Protein AF-0000000078269272 (afdb_homodimer)

Foldseek 3Di:
DPQLVLVVVVVVLQVVQFPDKDWDAHDDPAWGKMKGHHPPPWIWMWIWGCCPPHPNFIKIKTKIWPFFCPPPDPVNVVVQVVVQVVADQKGWDWDDDPDPPDTITIIIMHMDGSVPDDSVVNVVRVVSSVVSCCVRPVVD/DPQLVLVVVVVVLQVVQFPDKDWDAHQDPAWGKMKGHHPPPWIWMWIWGCCPPHPNFIKIKTKIWPFFCPPPDPVNVVVQVVVQVVADQKGWDWDDPPDPPDTITIIIMHMDGSVPDDSVVNVVRVVSSVVVCCVRPVVD

Structure (mmCIF, N/CA/C/O backbone):
data_AF-0000000078269272-model_v1
#
loop_
_entity.id
_entity.type
_entity.pdbx_description
1 polymer 'Tir chaperone protein (CesT) family protein'
#
loop_
_atom_site.group_PDB
_atom_site.id
_atom_site.type_symbol
_atom_site.label_atom_id
_atom_site.label_alt_id
_atom_site.label_comp_id
_atom_site.label_asym_id
_atom_site.label_entity_id
_atom_site.label_seq_id
_atom_site.pdbx_PDB_ins_c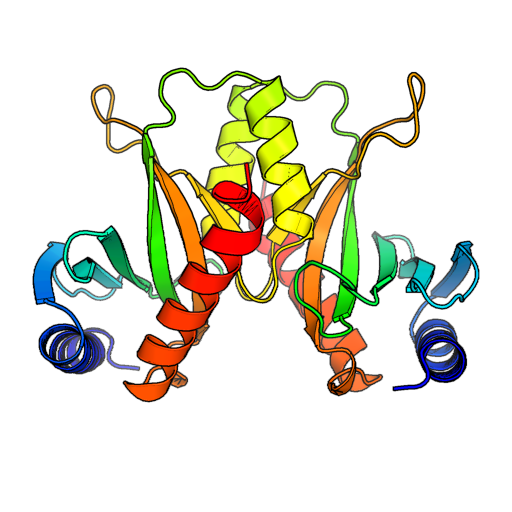ode
_atom_site.Cartn_x
_atom_site.Cartn_y
_atom_site.Cartn_z
_atom_site.occupancy
_atom_site.B_iso_or_equiv
_atom_site.auth_seq_id
_atom_site.auth_comp_id
_atom_site.auth_asym_id
_atom_site.auth_atom_id
_atom_site.pdbx_PDB_model_num
ATOM 1 N N . MET A 1 1 ? -11.891 -20.5 8.852 1 83.5 1 MET A N 1
ATOM 2 C CA . MET A 1 1 ? -12 -20.734 7.418 1 83.5 1 MET A CA 1
ATOM 3 C C . MET A 1 1 ? -11.109 -21.891 6.984 1 83.5 1 MET A C 1
ATOM 5 O O . MET A 1 1 ? -9.984 -22.031 7.473 1 83.5 1 MET A O 1
ATOM 9 N N . ASP A 1 2 ? -11.695 -22.781 6.145 1 93.06 2 ASP A N 1
ATOM 10 C CA . ASP A 1 2 ? -10.906 -23.844 5.52 1 93.06 2 ASP A CA 1
ATOM 11 C C . ASP A 1 2 ? -10.164 -23.312 4.293 1 93.06 2 ASP A C 1
ATOM 13 O O . ASP A 1 2 ? -10.766 -23.141 3.229 1 93.06 2 ASP A O 1
ATOM 17 N N . LEU A 1 3 ? -8.859 -23.094 4.398 1 95.19 3 LEU A N 1
ATOM 18 C CA . LEU A 1 3 ? -8.086 -22.406 3.365 1 95.19 3 LEU A CA 1
ATOM 19 C C . LEU A 1 3 ? -7.93 -23.297 2.131 1 95.19 3 LEU A C 1
ATOM 21 O O . LEU A 1 3 ? -7.875 -22.797 1.007 1 95.19 3 LEU A O 1
ATOM 25 N N . ILE A 1 4 ? -7.824 -24.562 2.352 1 95.38 4 ILE A N 1
ATOM 26 C CA . ILE A 1 4 ? -7.645 -25.484 1.237 1 95.38 4 ILE A CA 1
ATOM 27 C C . ILE A 1 4 ? -8.883 -25.453 0.343 1 95.38 4 ILE A C 1
ATOM 29 O O . ILE A 1 4 ? -8.773 -25.375 -0.882 1 95.38 4 ILE A O 1
ATOM 33 N N . LYS A 1 5 ? -9.969 -25.578 0.957 1 95.19 5 LYS A N 1
ATOM 34 C CA . LYS A 1 5 ? -11.219 -25.5 0.208 1 95.19 5 LYS A CA 1
ATOM 35 C C . LYS A 1 5 ? -11.375 -24.125 -0.459 1 95.19 5 LYS A C 1
ATOM 37 O O . LYS A 1 5 ? -11.836 -24.031 -1.598 1 95.19 5 LYS A O 1
ATOM 42 N N . PHE A 1 6 ? -11.109 -23.078 0.259 1 97 6 PHE A N 1
ATOM 43 C CA . PHE A 1 6 ? -11.203 -21.719 -0.28 1 97 6 PHE A CA 1
ATOM 44 C C . PHE A 1 6 ? -10.289 -21.562 -1.491 1 97 6 PHE A C 1
ATOM 46 O O . PHE A 1 6 ? -10.648 -20.891 -2.455 1 97 6 PHE A O 1
ATOM 53 N N . ALA A 1 7 ? -9.133 -22.141 -1.456 1 96.94 7 ALA A N 1
ATOM 54 C CA . ALA A 1 7 ? -8.18 -22.094 -2.564 1 96.94 7 ALA A CA 1
ATOM 55 C C . ALA A 1 7 ? -8.789 -22.672 -3.836 1 96.94 7 ALA A C 1
ATOM 57 O O . ALA A 1 7 ? -8.523 -22.188 -4.938 1 96.94 7 ALA A O 1
ATOM 58 N N . GLU A 1 8 ? -9.555 -23.656 -3.684 1 94.75 8 GLU A N 1
ATOM 59 C CA . GLU A 1 8 ? -10.227 -24.25 -4.84 1 94.75 8 GLU A CA 1
ATOM 60 C C . GLU A 1 8 ? -11.172 -23.234 -5.5 1 94.75 8 GLU A C 1
ATOM 62 O O . GLU A 1 8 ? -11.258 -23.172 -6.727 1 94.75 8 GLU A O 1
ATOM 67 N N . GLU A 1 9 ? -11.867 -22.562 -4.664 1 94.25 9 GLU A N 1
ATOM 68 C CA . GLU A 1 9 ? -12.75 -21.516 -5.168 1 94.25 9 GLU A CA 1
ATOM 69 C C . GLU A 1 9 ? -11.969 -20.438 -5.906 1 94.25 9 GLU A C 1
ATOM 71 O O . GLU A 1 9 ? -12.398 -19.969 -6.965 1 94.25 9 GLU A O 1
ATOM 76 N N . MET A 1 10 ? -10.883 -20.047 -5.359 1 97 10 MET A N 1
ATOM 77 C CA . MET A 1 10 ? -10.047 -19.016 -5.969 1 97 10 MET A CA 1
ATOM 78 C C . MET A 1 10 ? -9.516 -19.469 -7.32 1 97 10 MET A C 1
ATOM 80 O O . MET A 1 10 ? -9.461 -18.688 -8.273 1 97 10 MET A O 1
ATOM 84 N N . GLU A 1 11 ? -9.109 -20.688 -7.328 1 96.12 11 GLU A N 1
ATOM 85 C CA . GLU A 1 11 ? -8.586 -21.25 -8.57 1 96.12 11 GLU A CA 1
ATOM 86 C C . GLU A 1 11 ? -9.641 -21.219 -9.672 1 96.12 11 GLU A C 1
ATOM 88 O O . GLU A 1 11 ? -9.336 -20.922 -10.828 1 96.12 11 GLU A O 1
ATOM 93 N N . THR A 1 12 ? -10.852 -21.578 -9.344 1 95.94 12 THR A N 1
ATOM 94 C CA . THR A 1 12 ? -11.945 -21.547 -10.305 1 95.94 12 THR A CA 1
ATOM 95 C C . THR A 1 12 ? -12.148 -20.141 -10.859 1 95.94 12 THR A C 1
ATOM 97 O O . THR A 1 12 ? -12.328 -19.969 -12.07 1 95.94 12 THR A O 1
ATOM 100 N N . VAL A 1 13 ? -12.109 -19.156 -10.008 1 96.62 13 VAL A N 1
ATOM 101 C CA . VAL A 1 13 ? -12.266 -17.766 -10.43 1 96.62 13 VAL A CA 1
ATOM 102 C C . VAL A 1 13 ? -11.117 -17.375 -11.359 1 96.62 13 VAL A C 1
ATOM 104 O O . VAL A 1 13 ? -11.344 -16.766 -12.406 1 96.62 13 VAL A O 1
ATOM 107 N N . LEU A 1 14 ? -9.93 -17.75 -10.977 1 97.31 14 LEU A N 1
ATOM 108 C CA . LEU A 1 14 ? -8.742 -17.391 -11.742 1 97.31 14 LEU A CA 1
ATOM 109 C C . LEU A 1 14 ? -8.781 -18.016 -13.133 1 97.31 14 LEU A C 1
ATOM 111 O O . LEU A 1 14 ? -8.461 -17.359 -14.125 1 97.31 14 LEU A O 1
ATOM 115 N N . LYS A 1 15 ? -9.211 -19.219 -13.273 1 95.25 15 LYS A N 1
ATOM 116 C CA . LYS A 1 15 ? -9.289 -19.938 -14.539 1 95.25 15 LYS A CA 1
ATOM 117 C C . LYS A 1 15 ? -10.305 -19.281 -15.477 1 95.25 15 LYS A C 1
ATOM 119 O O . LYS A 1 15 ? -10.141 -19.312 -16.688 1 95.25 15 LYS A O 1
ATOM 124 N N . ALA A 1 16 ? -11.25 -18.688 -14.898 1 94.44 16 ALA A N 1
ATOM 125 C CA . ALA A 1 16 ? -12.297 -18.047 -15.695 1 94.44 16 ALA A CA 1
ATOM 126 C C . ALA A 1 16 ? -11.867 -16.641 -16.125 1 94.44 16 ALA A C 1
ATOM 128 O O . ALA A 1 16 ? -12.273 -16.172 -17.203 1 94.44 16 ALA A O 1
ATOM 129 N N . ALA A 1 17 ? -11.109 -16.031 -15.32 1 92.88 17 ALA A N 1
ATOM 130 C CA . ALA A 1 17 ? -10.836 -14.602 -15.523 1 92.88 17 ALA A CA 1
ATOM 131 C C . ALA A 1 17 ? -9.531 -14.391 -16.281 1 92.88 17 ALA A C 1
ATOM 133 O O . ALA A 1 17 ? -9.383 -13.398 -17 1 92.88 17 ALA A O 1
ATOM 134 N N . ALA A 1 18 ? -8.562 -15.297 -16.125 1 94.75 18 ALA A N 1
ATOM 135 C CA . ALA A 1 18 ? -7.238 -15.133 -16.719 1 94.75 18 ALA A CA 1
ATOM 136 C C . ALA A 1 18 ? -7.141 -15.875 -18.047 1 94.75 18 ALA A C 1
ATOM 138 O O . ALA A 1 18 ? -7.852 -16.859 -18.281 1 94.75 18 ALA A O 1
ATOM 139 N N . THR A 1 19 ? -6.266 -15.367 -18.906 1 95 19 THR A N 1
ATOM 140 C CA . THR A 1 19 ? -5.988 -16.047 -20.156 1 95 19 THR A CA 1
ATOM 141 C C . THR A 1 19 ? -5.277 -17.375 -19.906 1 95 19 THR A C 1
ATOM 143 O O . THR A 1 19 ? -5.566 -18.375 -20.562 1 95 19 THR A O 1
ATOM 146 N N . GLU A 1 20 ? -4.309 -17.344 -19.047 1 95.81 20 GLU A N 1
ATOM 147 C CA . GLU A 1 20 ? -3.574 -18.516 -18.578 1 95.81 20 GLU A CA 1
ATOM 148 C C . GLU A 1 20 ? -3.312 -18.438 -17.078 1 95.81 20 GLU A C 1
ATOM 150 O O . GLU A 1 20 ? -3.172 -17.344 -16.516 1 95.81 20 GLU A O 1
ATOM 155 N N . SER A 1 21 ? -3.352 -19.547 -16.438 1 95.12 21 SER A N 1
ATOM 156 C CA . SER A 1 21 ? -3.014 -19.609 -15.023 1 95.12 21 SER A CA 1
ATOM 157 C C . SER A 1 21 ? -2.266 -20.891 -14.688 1 95.12 21 SER A C 1
ATOM 159 O O . SER A 1 21 ? -2.432 -21.906 -15.367 1 95.12 21 SER A O 1
ATOM 161 N N . GLU A 1 22 ? -1.375 -20.766 -13.719 1 94.81 22 GLU A N 1
ATOM 162 C CA . GLU A 1 22 ? -0.594 -21.922 -13.273 1 94.81 22 GLU A CA 1
ATOM 163 C C . GLU A 1 22 ? -0.421 -21.922 -11.758 1 94.81 22 GLU A C 1
ATOM 165 O O . GLU A 1 22 ? -0.218 -20.859 -11.156 1 94.81 22 GLU A O 1
ATOM 170 N N . LEU A 1 23 ? -0.457 -23.062 -11.234 1 93.81 23 LEU A N 1
ATOM 171 C CA . LEU A 1 23 ? -0.198 -23.203 -9.805 1 93.81 23 LEU A CA 1
ATOM 172 C C . LEU A 1 23 ? 1.292 -23.078 -9.508 1 93.81 23 LEU A C 1
ATOM 174 O O . LEU A 1 23 ? 2.113 -23.766 -10.125 1 93.81 23 LEU A O 1
ATOM 178 N N . VAL A 1 24 ? 1.643 -22.203 -8.625 1 90.62 24 VAL A N 1
ATOM 179 C CA . VAL A 1 24 ? 3.035 -22 -8.242 1 90.62 24 VAL A CA 1
ATOM 180 C C . VAL A 1 24 ? 3.328 -22.719 -6.934 1 90.62 24 VAL A C 1
ATOM 182 O O . VAL A 1 24 ? 4.371 -23.359 -6.789 1 90.62 24 VAL A O 1
ATOM 185 N N . SER A 1 25 ? 2.479 -22.531 -5.957 1 90.19 25 SER A N 1
ATOM 186 C CA . SER A 1 25 ? 2.561 -23.203 -4.664 1 90.19 25 SER A CA 1
ATOM 187 C C . SER A 1 25 ? 1.222 -23.812 -4.277 1 90.19 25 SER A C 1
ATOM 189 O O . SER A 1 25 ? 0.22 -23.109 -4.152 1 90.19 25 SER A O 1
ATOM 191 N N . PRO A 1 26 ? 1.242 -25.109 -4.035 1 89.31 26 PRO A N 1
ATOM 192 C CA . PRO A 1 26 ? -0.026 -25.781 -3.762 1 89.31 26 PRO A CA 1
ATOM 193 C C . PRO A 1 26 ? -0.668 -25.328 -2.453 1 89.31 26 PRO A C 1
ATOM 195 O O . PRO A 1 26 ? 0.034 -24.906 -1.531 1 89.31 26 PRO A O 1
ATOM 198 N N . ALA A 1 27 ? -2 -25.5 -2.459 1 90.81 27 ALA A N 1
ATOM 199 C CA . ALA A 1 27 ? -2.799 -25.109 -1.302 1 90.81 27 ALA A CA 1
ATOM 200 C C . ALA A 1 27 ? -2.391 -25.891 -0.06 1 90.81 27 ALA A C 1
ATOM 202 O O . ALA A 1 27 ? -2.209 -27.109 -0.122 1 90.81 27 ALA A O 1
ATOM 203 N N . SER A 1 28 ? -2.186 -25.203 0.983 1 93.19 28 SER A N 1
ATOM 204 C CA . SER A 1 28 ? -1.893 -25.75 2.305 1 93.19 28 SER A CA 1
ATOM 205 C C . SER A 1 28 ? -2.543 -24.922 3.404 1 93.19 28 SER A C 1
ATOM 207 O O . SER A 1 28 ? -3.359 -24.047 3.123 1 93.19 28 SER A O 1
ATOM 209 N N . GLU A 1 29 ? -2.189 -25.234 4.641 1 92.94 29 GLU A N 1
ATOM 210 C CA . GLU A 1 29 ? -2.705 -24.469 5.77 1 92.94 29 GLU A CA 1
ATOM 211 C C . GLU A 1 29 ? -2.125 -23.062 5.793 1 92.94 29 GLU A C 1
ATOM 213 O O . GLU A 1 29 ? -2.701 -22.156 6.406 1 92.94 29 GLU A O 1
ATOM 218 N N . ASP A 1 30 ? -1.034 -22.875 5.012 1 93.88 30 ASP A N 1
ATOM 219 C CA . ASP A 1 30 ? -0.367 -21.578 4.996 1 93.88 30 ASP A CA 1
ATOM 220 C C . ASP A 1 30 ? -0.866 -20.719 3.838 1 93.88 30 ASP A C 1
ATOM 222 O O . ASP A 1 30 ? -0.666 -19.5 3.832 1 93.88 30 ASP A O 1
ATOM 226 N N . GLY A 1 31 ? -1.444 -21.328 2.879 1 95.62 31 GLY A N 1
ATOM 227 C CA . GLY A 1 31 ? -1.942 -20.547 1.749 1 95.62 31 GLY A CA 1
ATOM 228 C C . GLY A 1 31 ? -1.65 -21.203 0.41 1 95.62 31 GLY A C 1
ATOM 229 O O . GLY A 1 31 ? -1.525 -22.422 0.323 1 95.62 31 GLY A O 1
ATOM 230 N N . ALA A 1 32 ? -1.757 -20.469 -0.627 1 96.44 32 ALA A N 1
ATOM 231 C CA . ALA A 1 32 ? -1.528 -20.906 -2.002 1 96.44 32 ALA A CA 1
ATOM 232 C C . ALA A 1 32 ? -1.151 -19.734 -2.898 1 96.44 32 ALA A C 1
ATOM 234 O O . ALA A 1 32 ? -1.472 -18.578 -2.59 1 96.44 32 ALA A O 1
ATOM 235 N N . ILE A 1 33 ? -0.436 -20.047 -3.92 1 96.5 33 ILE A N 1
ATOM 236 C CA . ILE A 1 33 ? -0.021 -19.016 -4.867 1 96.5 33 ILE A CA 1
ATOM 237 C C . ILE A 1 33 ? -0.247 -19.516 -6.293 1 96.5 33 ILE A C 1
ATOM 239 O O . ILE A 1 33 ? 0.073 -20.656 -6.621 1 96.5 33 ILE A O 1
ATOM 243 N N . TRP A 1 34 ? -0.803 -18.625 -7.102 1 96.69 34 TRP A N 1
ATOM 244 C CA . TRP A 1 34 ? -0.968 -18.875 -8.531 1 96.69 34 TRP A CA 1
ATOM 245 C C . TRP A 1 34 ? -0.31 -17.766 -9.352 1 96.69 34 TRP A C 1
ATOM 247 O O . TRP A 1 34 ? -0.355 -16.594 -8.977 1 96.69 34 TRP A O 1
ATOM 257 N N . GLY A 1 35 ? 0.319 -18.141 -10.43 1 96.38 35 GLY A N 1
ATOM 258 C CA . GLY A 1 35 ? 0.647 -17.188 -11.484 1 96.38 35 GLY A CA 1
ATOM 259 C C . GLY A 1 35 ? -0.439 -17.062 -12.531 1 96.38 35 GLY A C 1
ATOM 260 O O . GLY A 1 35 ? -1.179 -18.016 -12.789 1 96.38 35 GLY A O 1
ATOM 261 N N . PHE A 1 36 ? -0.583 -15.891 -13.094 1 97.06 36 PHE A N 1
ATOM 262 C CA . PHE A 1 36 ? -1.568 -15.742 -14.164 1 97.06 36 PHE A CA 1
ATOM 263 C C . PHE A 1 36 ? -1.083 -14.75 -15.219 1 97.06 36 PHE A C 1
ATOM 265 O O . PHE A 1 36 ? -0.172 -13.961 -14.961 1 97.06 36 PHE A O 1
ATOM 272 N N . GLU A 1 37 ? -1.637 -14.914 -16.391 1 96.94 37 GLU A N 1
ATOM 273 C CA . GLU A 1 37 ? -1.449 -13.992 -17.5 1 96.94 37 GLU A CA 1
ATOM 274 C C . GLU A 1 37 ? -2.775 -13.383 -17.938 1 96.94 37 GLU A C 1
ATOM 276 O O . GLU A 1 37 ? -3.801 -14.062 -17.969 1 96.94 37 GLU A O 1
ATOM 281 N N . LEU A 1 38 ? -2.727 -12.109 -18.094 1 94.31 38 LEU A N 1
ATOM 282 C CA . LEU A 1 38 ? -3.867 -11.391 -18.656 1 94.31 38 LEU A CA 1
ATOM 283 C C . LEU A 1 38 ? -3.559 -10.883 -20.047 1 94.31 38 LEU A C 1
ATOM 285 O O . LEU A 1 38 ? -3.08 -9.758 -20.219 1 94.31 38 LEU A O 1
ATOM 289 N N . GLY A 1 39 ? -3.928 -11.688 -21.031 1 88.69 39 GLY A N 1
ATOM 290 C CA . GLY A 1 39 ? -3.523 -11.328 -22.375 1 88.69 39 GLY A CA 1
ATOM 291 C C . GLY A 1 39 ? -2.018 -11.281 -22.562 1 88.69 39 GLY A C 1
ATOM 292 O O . GLY A 1 39 ? -1.294 -12.109 -22 1 88.69 39 GLY A O 1
ATOM 293 N N . GLU A 1 40 ? -1.536 -10.383 -23.469 1 85.12 40 GLU A N 1
ATOM 294 C CA . GLU A 1 40 ? -0.111 -10.234 -23.75 1 85.12 40 GLU A CA 1
ATOM 295 C C . GLU A 1 40 ? 0.488 -9.086 -22.938 1 85.12 40 GLU A C 1
ATOM 297 O O . GLU A 1 40 ? 1.709 -8.914 -22.906 1 85.12 40 GLU A O 1
ATOM 302 N N . ASP A 1 41 ? -0.304 -8.438 -22.156 1 80.62 41 ASP A N 1
ATOM 303 C CA . ASP A 1 41 ? 0.126 -7.137 -21.672 1 80.62 41 ASP A CA 1
ATOM 304 C C . ASP A 1 41 ? 0.41 -7.184 -20.172 1 80.62 41 ASP A C 1
ATOM 306 O O . ASP A 1 41 ? 1.125 -6.328 -19.641 1 80.62 41 ASP A O 1
ATOM 310 N N . ALA A 1 42 ? -0.189 -8.188 -19.531 1 89.12 42 ALA A N 1
ATOM 311 C CA . ALA A 1 42 ? -0.037 -8.141 -18.078 1 89.12 42 ALA A CA 1
ATOM 312 C C . ALA A 1 42 ? 0.068 -9.539 -17.484 1 89.12 42 ALA A C 1
ATOM 314 O O . ALA A 1 42 ? -0.55 -10.484 -18 1 89.12 42 ALA A O 1
ATOM 315 N N . SER A 1 43 ? 0.95 -9.75 -16.547 1 95.25 43 SER A N 1
ATOM 316 C CA . SER A 1 43 ? 1.073 -10.977 -15.766 1 95.25 43 SER A CA 1
ATOM 317 C C . SER A 1 43 ? 1.221 -10.664 -14.281 1 95.25 43 SER A C 1
ATOM 319 O O . SER A 1 43 ? 1.562 -9.547 -13.906 1 95.25 43 SER A O 1
ATOM 321 N N . GLY A 1 44 ? 0.889 -11.656 -13.539 1 96.19 44 GLY A N 1
ATOM 322 C CA . GLY A 1 44 ? 0.969 -11.422 -12.109 1 96.19 44 GLY A CA 1
ATOM 323 C C . GLY A 1 44 ? 0.701 -12.664 -11.281 1 96.19 44 GLY A C 1
ATOM 324 O O . GLY A 1 44 ? 0.913 -13.781 -11.75 1 96.19 44 GLY A O 1
ATOM 325 N N . PHE A 1 45 ? 0.38 -12.438 -10 1 96.38 45 PHE A N 1
ATOM 326 C CA . PHE A 1 45 ? 0.174 -13.531 -9.055 1 96.38 45 PHE A CA 1
ATOM 327 C C . PHE A 1 45 ? -1.103 -13.312 -8.25 1 96.38 45 PHE A C 1
ATOM 329 O O . PHE A 1 45 ? -1.501 -12.18 -7.996 1 96.38 45 PHE A O 1
ATOM 336 N N . LEU A 1 46 ? -1.748 -14.359 -7.98 1 97.94 46 LEU A N 1
ATOM 337 C CA . LEU A 1 46 ? -2.811 -14.445 -6.984 1 97.94 46 LEU A CA 1
ATOM 338 C C . LEU A 1 46 ? -2.365 -15.281 -5.789 1 97.94 46 LEU A C 1
ATOM 340 O O . LEU A 1 46 ? -1.915 -16.422 -5.949 1 97.94 46 LEU A O 1
ATOM 344 N N . SER A 1 47 ? -2.439 -14.672 -4.613 1 97.31 47 SER A N 1
ATOM 345 C CA . SER A 1 47 ? -1.944 -15.391 -3.449 1 97.31 47 SER A CA 1
ATOM 346 C C . SER A 1 47 ? -2.979 -15.414 -2.328 1 97.31 47 SER A C 1
ATOM 348 O O . SER A 1 47 ? -3.701 -14.43 -2.129 1 97.31 47 SER A O 1
ATOM 350 N N . LEU A 1 48 ? -3.121 -16.484 -1.688 1 98.12 48 LEU A N 1
ATOM 351 C CA . LEU A 1 48 ? -3.859 -16.703 -0.449 1 98.12 48 LEU A CA 1
ATOM 352 C C . LEU A 1 48 ? -2.906 -16.938 0.718 1 98.12 48 LEU A C 1
ATOM 354 O O . LEU A 1 48 ? -2.018 -17.781 0.636 1 98.12 48 LEU A O 1
ATOM 358 N N . GLU A 1 49 ? -3.031 -16.125 1.75 1 97.12 49 GLU A N 1
ATOM 359 C CA . GLU A 1 49 ? -2.137 -16.266 2.895 1 97.12 49 GLU A CA 1
ATOM 360 C C . GLU A 1 49 ? -2.922 -16.375 4.199 1 97.12 49 GLU A C 1
ATOM 362 O O . GLU A 1 49 ? -3.877 -15.633 4.426 1 97.12 49 GLU A O 1
ATOM 367 N N . SER A 1 50 ? -2.537 -17.234 5.066 1 97.38 50 SER A N 1
ATOM 368 C CA . SER A 1 50 ? -3.207 -17.422 6.348 1 97.38 50 SER A CA 1
ATOM 369 C C . SER A 1 50 ? -2.867 -16.297 7.316 1 97.38 50 SER A C 1
ATOM 371 O O . SER A 1 50 ? -3.689 -15.922 8.156 1 97.38 50 SER A O 1
ATOM 373 N N . ASN A 1 51 ? -1.678 -15.758 7.285 1 96.38 51 ASN A N 1
ATOM 374 C CA . ASN A 1 51 ? -1.135 -14.711 8.141 1 96.38 51 ASN A CA 1
ATOM 375 C C . ASN A 1 51 ? -1.072 -15.148 9.602 1 96.38 51 ASN A C 1
ATOM 377 O O . ASN A 1 51 ? -1.235 -14.336 10.508 1 96.38 51 ASN A O 1
ATOM 381 N N . GLN A 1 52 ? -0.99 -16.469 9.797 1 94.38 52 GLN A N 1
ATOM 382 C CA . GLN A 1 52 ? -0.896 -16.969 11.164 1 94.38 52 GLN A CA 1
ATOM 383 C C . GLN A 1 52 ? 0.336 -16.406 11.867 1 94.38 52 GLN A C 1
ATOM 385 O O . GLN A 1 52 ? 1.441 -16.453 11.32 1 94.38 52 GLN A O 1
ATOM 390 N N . GLY A 1 53 ? 0.147 -15.789 13.094 1 91.88 53 GLY A N 1
ATOM 391 C CA . GLY A 1 53 ? 1.256 -15.25 13.859 1 91.88 53 GLY A CA 1
ATOM 392 C C . GLY A 1 53 ? 1.527 -13.781 13.57 1 91.88 53 GLY A C 1
ATOM 393 O O . GLY A 1 53 ? 2.373 -13.164 14.219 1 91.88 53 GLY A O 1
ATOM 394 N N . THR A 1 54 ? 0.884 -13.172 12.586 1 94.06 54 THR A N 1
ATOM 395 C CA . THR A 1 54 ? 1.024 -11.766 12.242 1 94.06 54 THR A CA 1
ATOM 396 C C . THR A 1 54 ? -0.33 -11.062 12.281 1 94.06 54 THR A C 1
ATOM 398 O O . THR A 1 54 ? -0.831 -10.727 13.352 1 94.06 54 THR A O 1
ATOM 401 N N . LEU A 1 55 ? -0.974 -11.023 11.109 1 95.19 55 LEU A N 1
ATOM 402 C CA . LEU A 1 55 ? -2.279 -10.375 11.055 1 95.19 55 LEU A CA 1
ATOM 403 C C . LEU A 1 55 ? -3.361 -11.281 11.633 1 95.19 55 LEU A C 1
ATOM 405 O O . LEU A 1 55 ? -4.43 -10.805 12.016 1 95.19 55 LEU A O 1
ATOM 409 N N . ASP A 1 56 ? -3.223 -12.562 11.617 1 95.31 56 ASP A N 1
ATOM 410 C CA . ASP A 1 56 ? -4.102 -13.602 12.141 1 95.31 56 ASP A CA 1
ATOM 411 C C . ASP A 1 56 ? -5.469 -13.562 11.461 1 95.31 56 ASP A C 1
ATOM 413 O O . ASP A 1 56 ? -6.496 -13.758 12.102 1 95.31 56 ASP A O 1
ATOM 417 N N . VAL A 1 57 ? -5.578 -13.078 10.25 1 96.44 57 VAL A N 1
ATOM 418 C CA . VAL A 1 57 ? -6.715 -13.125 9.336 1 96.44 57 VAL A CA 1
ATOM 419 C C . VAL A 1 57 ? -6.234 -13.516 7.941 1 96.44 57 VAL A C 1
ATOM 421 O O . VAL A 1 57 ? -5.23 -12.992 7.453 1 96.44 57 VAL A O 1
ATOM 424 N N . PRO A 1 58 ? -6.859 -14.492 7.336 1 97.94 58 PRO A N 1
ATOM 425 C CA . PRO A 1 58 ? -6.465 -14.836 5.969 1 97.94 58 PRO A CA 1
ATOM 426 C C . PRO A 1 58 ? -6.684 -13.688 4.984 1 97.94 58 PRO A C 1
ATOM 428 O O . PRO A 1 58 ? -7.668 -12.953 5.094 1 97.94 58 PRO A O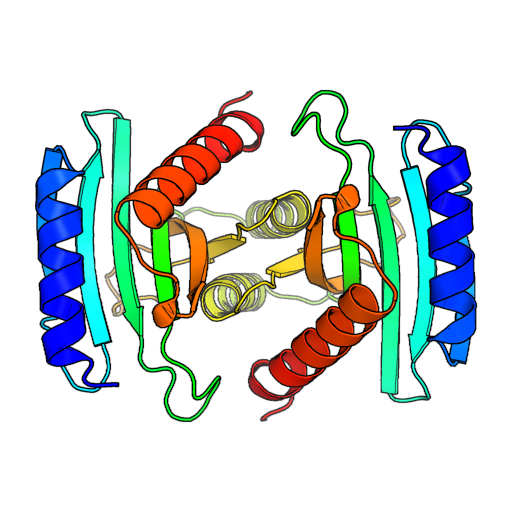 1
ATOM 431 N N . THR A 1 59 ? -5.742 -13.523 4.039 1 98.44 59 THR A N 1
ATOM 432 C CA . THR A 1 59 ? -5.828 -12.453 3.051 1 98.44 59 THR A CA 1
ATOM 433 C C . THR A 1 59 ? -5.598 -13 1.644 1 98.44 59 THR A C 1
ATOM 435 O O . THR A 1 59 ? -5.023 -14.07 1.474 1 98.44 59 THR A O 1
ATOM 438 N N . VAL A 1 60 ? -6.129 -12.289 0.714 1 98.5 60 VAL A N 1
ATOM 439 C CA . VAL A 1 60 ? -5.879 -12.508 -0.706 1 98.5 60 VAL A CA 1
ATOM 440 C C . VAL A 1 60 ? -5.117 -11.32 -1.288 1 98.5 60 VAL A C 1
ATOM 442 O O . VAL A 1 60 ? -5.434 -10.164 -0.987 1 98.5 60 VAL A O 1
ATOM 445 N N . THR A 1 61 ? -4.078 -11.594 -2.023 1 98.38 61 THR A N 1
ATOM 446 C CA . THR A 1 61 ? -3.311 -10.555 -2.709 1 98.38 61 THR A CA 1
ATOM 447 C C . THR A 1 61 ? -3.357 -10.766 -4.223 1 98.38 61 THR A C 1
ATOM 449 O O . THR A 1 61 ? -3.117 -11.867 -4.711 1 98.38 61 THR A O 1
ATOM 452 N N . VAL A 1 62 ? -3.811 -9.789 -4.918 1 98.31 62 VAL A N 1
ATOM 453 C CA . VAL A 1 62 ? -3.684 -9.727 -6.371 1 98.31 62 VAL A CA 1
ATOM 454 C C . VAL A 1 62 ? -2.5 -8.836 -6.75 1 98.31 62 VAL A C 1
ATOM 456 O O . VAL A 1 62 ? -2.439 -7.672 -6.352 1 98.31 62 VAL A O 1
ATOM 459 N N . SER A 1 63 ? -1.586 -9.359 -7.492 1 98.06 63 SER A N 1
ATOM 460 C CA . SER A 1 63 ? -0.378 -8.602 -7.809 1 98.06 63 SER A CA 1
ATOM 461 C C . SER A 1 63 ? -0.091 -8.617 -9.305 1 98.06 63 SER A C 1
ATOM 463 O O . SER A 1 63 ? -0.256 -9.648 -9.961 1 98.06 63 SER A O 1
ATOM 465 N N . LEU A 1 64 ? 0.335 -7.52 -9.852 1 97.5 64 LEU A N 1
ATOM 466 C CA . LEU A 1 64 ? 0.822 -7.402 -11.219 1 97.5 64 LEU A CA 1
ATOM 467 C C . LEU A 1 64 ? 2.33 -7.172 -11.242 1 97.5 64 LEU A C 1
ATOM 469 O O . LEU A 1 64 ? 2.857 -6.406 -10.43 1 97.5 64 LEU A O 1
ATOM 473 N N . SER A 1 65 ? 2.967 -7.832 -12.141 1 95.56 65 SER A N 1
ATOM 474 C CA . SER A 1 65 ? 4.41 -7.684 -12.273 1 95.56 65 SER A CA 1
ATOM 475 C C . SER A 1 65 ? 4.77 -6.43 -13.07 1 95.56 65 SER A C 1
ATOM 477 O O . SER A 1 65 ? 4.211 -6.188 -14.141 1 95.56 65 SER A O 1
ATOM 479 N N . LEU A 1 66 ? 5.688 -5.656 -12.492 1 94.38 66 LEU A N 1
ATOM 480 C CA . LEU A 1 66 ? 6.164 -4.461 -13.188 1 94.38 66 LEU A CA 1
ATOM 481 C C . LEU A 1 66 ? 7.547 -4.695 -13.781 1 94.38 66 LEU A C 1
ATOM 483 O O . LEU A 1 66 ? 8.109 -3.807 -14.43 1 94.38 66 LEU A O 1
ATOM 487 N N . GLY A 1 67 ? 8.086 -5.871 -13.539 1 89.44 67 GLY A N 1
ATOM 488 C CA . GLY A 1 67 ? 9.367 -6.223 -14.125 1 89.44 67 GLY A CA 1
ATOM 489 C C . GLY A 1 67 ? 10.461 -6.418 -13.094 1 89.44 67 GLY A C 1
ATOM 490 O O . GLY A 1 67 ? 10.227 -6.254 -11.891 1 89.44 67 GLY A O 1
ATOM 491 N N . SER A 1 68 ? 11.664 -6.766 -13.602 1 89.56 68 SER A N 1
ATOM 492 C CA . SER A 1 68 ? 12.812 -7.047 -12.742 1 89.56 68 SER A CA 1
ATOM 493 C C . SER A 1 68 ? 13.406 -5.762 -12.18 1 89.56 68 SER A C 1
ATOM 495 O O . SER A 1 68 ? 13.406 -4.723 -12.844 1 89.56 68 SER A O 1
ATOM 497 N N . ILE A 1 69 ? 13.914 -5.902 -10.867 1 88.81 69 ILE A N 1
ATOM 498 C CA . ILE A 1 69 ? 14.531 -4.723 -10.266 1 88.81 69 ILE A CA 1
ATOM 499 C C . ILE A 1 69 ? 16 -5.012 -9.953 1 88.81 69 ILE A C 1
ATOM 501 O O . ILE A 1 69 ? 16.547 -4.477 -8.984 1 88.81 69 ILE A O 1
ATOM 505 N N . GLU A 1 70 ? 16.734 -5.816 -10.578 1 82 70 GLU A N 1
ATOM 506 C CA . GLU A 1 70 ? 18.125 -6.199 -10.336 1 82 70 GLU A CA 1
ATOM 507 C C . GLU A 1 70 ? 19.047 -4.984 -10.359 1 82 70 GLU A C 1
ATOM 509 O O . GLU A 1 70 ? 19.938 -4.859 -9.531 1 82 70 GLU A O 1
ATOM 514 N N . GLU A 1 71 ? 18.891 -4.027 -11.25 1 84.75 71 GLU A N 1
ATOM 515 C CA . GLU A 1 71 ? 19.797 -2.891 -11.398 1 84.75 71 GLU A CA 1
ATOM 516 C C . GLU A 1 71 ? 19.172 -1.614 -10.844 1 84.75 71 GLU A C 1
ATOM 518 O O . GLU A 1 71 ? 19.547 -0.509 -11.234 1 84.75 71 GLU A O 1
ATOM 523 N N . VAL A 1 72 ? 18.453 -1.811 -9.805 1 89.94 72 VAL A N 1
ATOM 524 C CA . VAL A 1 72 ? 17.734 -0.639 -9.305 1 89.94 72 VAL A CA 1
ATOM 525 C C . VAL A 1 72 ? 18.641 0.147 -8.359 1 89.94 72 VAL A C 1
ATOM 527 O O . VAL A 1 72 ? 19.391 -0.441 -7.566 1 89.94 72 VAL A O 1
ATOM 530 N N . SER A 1 73 ? 18.688 1.396 -8.438 1 94.25 73 SER A N 1
ATOM 531 C CA . SER A 1 73 ? 19.5 2.248 -7.578 1 94.25 73 SER A CA 1
ATOM 532 C C . SER A 1 73 ? 18.75 2.613 -6.297 1 94.25 73 SER A C 1
ATOM 534 O O . SER A 1 73 ? 17.547 2.393 -6.195 1 94.25 73 SER A O 1
ATOM 536 N N . LYS A 1 74 ? 19.562 3.139 -5.387 1 93.94 74 LYS A N 1
ATOM 537 C CA . LYS A 1 74 ? 18.953 3.645 -4.156 1 93.94 74 LYS A CA 1
ATOM 538 C C . LYS A 1 74 ? 17.938 4.746 -4.453 1 93.94 74 LYS A C 1
ATOM 540 O O . LYS A 1 74 ? 16.859 4.773 -3.863 1 93.94 74 LYS A O 1
ATOM 545 N N . GLU A 1 75 ? 18.281 5.66 -5.297 1 92.19 75 GLU A N 1
ATOM 546 C CA . GLU A 1 75 ? 17.391 6.758 -5.684 1 92.19 75 GLU A CA 1
ATOM 547 C C . GLU A 1 75 ? 16.094 6.238 -6.289 1 92.19 75 GLU A C 1
ATOM 549 O O . GLU A 1 75 ? 15.023 6.773 -6.012 1 92.19 75 GLU A O 1
ATOM 554 N N . ASP A 1 76 ? 16.219 5.215 -7.062 1 94.75 76 ASP A N 1
ATOM 555 C CA . ASP A 1 76 ? 15.039 4.609 -7.66 1 94.75 76 ASP A CA 1
ATOM 556 C C . ASP A 1 76 ? 14.117 4.043 -6.586 1 94.75 76 ASP A C 1
ATOM 558 O O . ASP A 1 76 ? 12.891 4.195 -6.668 1 94.75 76 ASP A O 1
ATOM 562 N N . LEU A 1 77 ? 14.742 3.381 -5.668 1 95.5 77 LEU A N 1
ATOM 563 C CA . LEU A 1 77 ? 13.969 2.773 -4.59 1 95.5 77 LEU A CA 1
ATOM 564 C C . LEU A 1 77 ? 13.25 3.838 -3.77 1 95.5 77 LEU A C 1
ATOM 566 O O . LEU A 1 77 ? 12.094 3.654 -3.381 1 95.5 77 LEU A O 1
ATOM 570 N N . MET A 1 78 ? 13.914 4.93 -3.555 1 93.81 78 MET A N 1
ATOM 571 C CA . MET A 1 78 ? 13.281 6.043 -2.848 1 93.81 78 MET A CA 1
ATOM 572 C C . MET A 1 78 ? 12.094 6.578 -3.633 1 93.81 78 MET A C 1
ATOM 574 O O . MET A 1 78 ? 11.039 6.855 -3.057 1 93.81 78 MET A O 1
ATOM 578 N N . ASP A 1 79 ? 12.258 6.684 -4.867 1 94.06 79 ASP A N 1
ATOM 579 C CA . ASP A 1 79 ? 11.18 7.164 -5.73 1 94.06 79 ASP A CA 1
ATOM 580 C C . ASP A 1 79 ? 9.984 6.219 -5.684 1 94.06 79 ASP A C 1
ATOM 582 O O . ASP A 1 79 ? 8.836 6.668 -5.668 1 94.06 79 ASP A O 1
ATOM 586 N N . LEU A 1 80 ? 10.273 4.945 -5.703 1 96.06 80 LEU A N 1
ATOM 587 C CA . LEU A 1 80 ? 9.203 3.959 -5.648 1 96.06 80 LEU A CA 1
ATOM 588 C C . LEU A 1 80 ? 8.406 4.09 -4.352 1 96.06 80 LEU A C 1
ATOM 590 O O . LEU A 1 80 ? 7.18 3.979 -4.355 1 96.06 80 LEU A O 1
ATOM 594 N N . LEU A 1 81 ? 9.117 4.293 -3.293 1 96.69 81 LEU A N 1
ATOM 595 C CA . LEU A 1 81 ? 8.438 4.453 -2.016 1 96.69 81 LEU A CA 1
ATOM 596 C C . LEU A 1 81 ? 7.617 5.738 -1.993 1 96.69 81 LEU A C 1
ATOM 598 O O . LEU A 1 81 ? 6.543 5.789 -1.389 1 96.69 81 LEU A O 1
ATOM 602 N N . ILE A 1 82 ? 8.094 6.781 -2.654 1 94.56 82 ILE A N 1
ATOM 603 C CA . ILE A 1 82 ? 7.336 8.023 -2.744 1 94.56 82 ILE A CA 1
ATOM 604 C C . ILE A 1 82 ? 6.055 7.785 -3.545 1 94.56 82 ILE A C 1
ATOM 606 O O . ILE A 1 82 ? 4.969 8.18 -3.119 1 94.56 82 ILE A O 1
ATOM 610 N N . ILE A 1 83 ? 6.148 7.094 -4.645 1 95.31 83 ILE A N 1
ATOM 611 C CA . ILE A 1 83 ? 5.004 6.801 -5.5 1 95.31 83 ILE A CA 1
ATOM 612 C C . ILE A 1 83 ? 3.98 5.969 -4.727 1 95.31 83 ILE A C 1
ATOM 614 O O . ILE A 1 83 ? 2.773 6.113 -4.934 1 95.31 83 ILE A O 1
ATOM 618 N N . ASN A 1 84 ? 4.504 5.105 -3.854 1 97.12 84 ASN A N 1
ATOM 619 C CA . ASN A 1 84 ? 3.623 4.254 -3.062 1 97.12 84 ASN A CA 1
ATOM 620 C C . ASN A 1 84 ? 2.574 5.07 -2.314 1 97.12 84 ASN A C 1
ATOM 622 O O . ASN A 1 84 ? 1.457 4.602 -2.092 1 97.12 84 ASN A O 1
ATOM 626 N N . GLY A 1 85 ? 2.947 6.254 -1.956 1 95.25 85 GLY A N 1
ATOM 627 C CA . GLY A 1 85 ? 2.035 7.133 -1.243 1 95.25 85 GLY A CA 1
ATOM 628 C C . GLY A 1 85 ? 0.892 7.633 -2.105 1 95.25 85 GLY A C 1
ATOM 629 O O . GLY A 1 85 ? -0.137 8.07 -1.589 1 95.25 85 GLY A O 1
ATOM 630 N N . ASP A 1 86 ? 1.071 7.559 -3.377 1 95.38 86 ASP A N 1
ATOM 631 C CA . ASP A 1 86 ? 0.071 8.086 -4.301 1 95.38 86 ASP A CA 1
ATOM 632 C C . ASP A 1 86 ? -0.939 7.012 -4.691 1 95.38 86 ASP A C 1
ATOM 634 O O . ASP A 1 86 ? -1.991 7.316 -5.258 1 95.38 86 ASP A O 1
ATOM 638 N N . LEU A 1 87 ? -0.633 5.797 -4.391 1 97.62 87 LEU 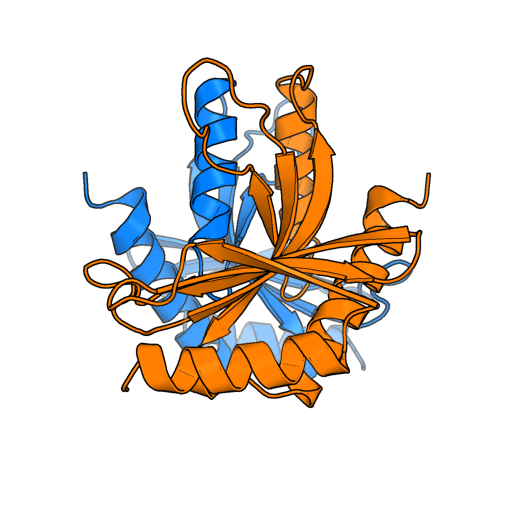A N 1
ATOM 639 C CA . LEU A 1 87 ? -1.474 4.691 -4.84 1 97.62 87 LEU A CA 1
ATOM 640 C C . LEU A 1 87 ? -2.738 4.594 -3.99 1 97.62 87 LEU A C 1
ATOM 642 O O . LEU A 1 87 ? -2.721 4.922 -2.803 1 97.62 87 LEU A O 1
ATOM 646 N N . LEU A 1 88 ? -3.816 4.195 -4.609 1 98.25 88 LEU A N 1
ATOM 647 C CA . LEU A 1 88 ? -5.098 4.016 -3.938 1 98.25 88 LEU A CA 1
ATOM 648 C C . LEU A 1 88 ? -5.469 2.539 -3.857 1 98.25 88 LEU A C 1
ATOM 650 O O . LEU A 1 88 ? -5.742 1.907 -4.883 1 98.25 88 LEU A O 1
ATOM 654 N N . GLY A 1 89 ? -5.527 2.041 -2.656 1 96.06 89 GLY A N 1
ATOM 655 C CA . GLY A 1 89 ? -5.879 0.642 -2.469 1 96.06 89 GLY A CA 1
ATOM 656 C C . GLY A 1 89 ? -4.848 -0.314 -3.039 1 96.06 89 GLY A C 1
ATOM 657 O O . GLY A 1 89 ? -5.164 -1.463 -3.352 1 96.06 89 GLY A O 1
ATOM 658 N N . ALA A 1 90 ? -3.686 0.177 -3.287 1 98 90 ALA A N 1
ATOM 659 C CA . ALA A 1 90 ? -2.6 -0.605 -3.869 1 98 90 ALA A CA 1
ATOM 660 C C . ALA A 1 90 ? -1.265 -0.266 -3.209 1 98 90 ALA A C 1
ATOM 662 O O . ALA A 1 90 ? -1.163 0.713 -2.467 1 98 90 ALA A O 1
ATOM 663 N N . SER A 1 91 ? -0.313 -1.109 -3.395 1 98.31 91 SER A N 1
ATOM 664 C CA . SER A 1 91 ? 1.032 -0.87 -2.881 1 98.31 91 SER A CA 1
ATOM 665 C C . SER A 1 91 ? 2.088 -1.517 -3.771 1 98.31 91 SER A C 1
ATOM 667 O O . SER A 1 91 ? 1.795 -2.469 -4.5 1 98.31 91 SER A O 1
ATOM 669 N N . LEU A 1 92 ? 3.248 -0.94 -3.711 1 98.31 92 LEU A N 1
ATOM 670 C CA . LEU A 1 92 ? 4.406 -1.53 -4.375 1 98.31 92 LEU A CA 1
ATOM 671 C C . LEU A 1 92 ? 5.156 -2.465 -3.434 1 98.31 92 LEU A C 1
ATOM 673 O O . LEU A 1 92 ? 5.309 -2.166 -2.248 1 98.31 92 LEU A O 1
ATOM 677 N N . THR A 1 93 ? 5.566 -3.543 -3.961 1 97.56 93 THR A N 1
ATOM 678 C CA . THR A 1 93 ? 6.375 -4.477 -3.182 1 97.56 93 THR A CA 1
ATOM 679 C C . THR A 1 93 ? 7.406 -5.164 -4.066 1 97.56 93 THR A C 1
ATOM 681 O O . THR A 1 93 ? 7.32 -5.105 -5.297 1 97.56 93 THR A O 1
ATOM 684 N N . ILE A 1 94 ? 8.422 -5.676 -3.453 1 95.19 94 ILE A N 1
ATOM 685 C CA . ILE A 1 94 ? 9.414 -6.508 -4.117 1 95.19 94 ILE A CA 1
ATOM 686 C C . ILE A 1 94 ? 9.289 -7.949 -3.631 1 95.19 94 ILE A C 1
ATOM 688 O O . ILE A 1 94 ? 9.086 -8.195 -2.439 1 95.19 94 ILE A O 1
ATOM 692 N N . THR A 1 95 ? 9.32 -8.852 -4.609 1 89.69 95 THR A N 1
ATOM 693 C CA . THR A 1 95 ? 9.289 -10.25 -4.207 1 89.69 95 THR A CA 1
ATOM 694 C C . THR A 1 95 ? 10.508 -10.609 -3.371 1 89.69 95 THR A C 1
ATOM 696 O O . THR A 1 95 ? 11.617 -10.148 -3.66 1 89.69 95 THR A O 1
ATOM 699 N N . PRO A 1 96 ? 10.148 -11.375 -2.297 1 78.31 96 PRO A N 1
ATOM 700 C CA . PRO A 1 96 ? 11.312 -11.773 -1.506 1 78.31 96 PRO A CA 1
ATOM 701 C C . PRO A 1 96 ? 12.305 -12.617 -2.301 1 78.31 96 PRO A C 1
ATOM 703 O O . PRO A 1 96 ? 11.914 -13.32 -3.236 1 78.31 96 PRO A O 1
ATOM 706 N N . PRO A 1 97 ? 13.562 -12.469 -1.957 1 66.44 97 PRO A N 1
ATOM 707 C CA . PRO A 1 97 ? 14.555 -13.258 -2.684 1 66.44 97 PRO A CA 1
ATOM 708 C C . PRO A 1 97 ? 14.406 -14.758 -2.434 1 66.44 97 PRO A C 1
ATOM 710 O O . PRO A 1 97 ? 14.141 -15.18 -1.305 1 66.44 97 PRO A O 1
ATOM 713 N N . LEU A 1 98 ? 13.898 -15.648 -3.27 1 57.94 98 LEU A N 1
ATOM 714 C CA . LEU A 1 98 ? 13.727 -17.094 -3.068 1 57.94 98 LEU A CA 1
ATOM 715 C C . LEU A 1 98 ? 15.07 -17.797 -3.062 1 57.94 98 LEU A C 1
ATOM 717 O O . LEU A 1 98 ? 15.125 -19.031 -2.998 1 57.94 98 LEU A O 1
ATOM 721 N N . GLY A 1 99 ? 16.234 -17.047 -3.021 1 53.5 99 GLY A N 1
ATOM 722 C CA . GLY A 1 99 ? 17.562 -17.625 -3.074 1 53.5 99 GLY A CA 1
ATOM 723 C C . GLY A 1 99 ? 18.578 -16.734 -3.773 1 53.5 99 GLY A C 1
ATOM 724 O O . GLY A 1 99 ? 18.25 -15.609 -4.156 1 53.5 99 GLY A O 1
ATOM 725 N N . GLU A 1 100 ? 19.953 -17.094 -3.584 1 54.25 100 GLU A N 1
ATOM 726 C CA . GLU A 1 100 ? 21.078 -16.328 -4.109 1 54.25 100 GLU A CA 1
ATOM 727 C C . GLU A 1 100 ? 20.859 -15.953 -5.574 1 54.25 100 GLU A C 1
ATOM 729 O O . GLU A 1 100 ? 21.281 -14.883 -6.016 1 54.25 100 GLU A O 1
ATOM 734 N N . GLU A 1 101 ? 20.328 -16.844 -6.258 1 54.78 101 GLU A N 1
ATOM 735 C CA . GLU A 1 101 ? 20.344 -16.656 -7.707 1 54.78 101 GLU A CA 1
ATOM 736 C C . GLU A 1 101 ? 18.984 -16.219 -8.227 1 54.78 101 GLU A C 1
ATOM 738 O O . GLU A 1 101 ? 18.797 -16.062 -9.438 1 54.78 101 GLU A O 1
ATOM 743 N N . GLN A 1 102 ? 18.078 -15.82 -7.281 1 64.94 102 GLN A N 1
ATOM 744 C CA . GLN A 1 102 ? 16.781 -15.602 -7.934 1 64.94 102 GLN A CA 1
ATOM 745 C C . GLN A 1 102 ? 16.516 -14.117 -8.133 1 64.94 102 GLN A C 1
ATOM 747 O O . GLN A 1 102 ? 16.922 -13.289 -7.301 1 64.94 102 GLN A O 1
ATOM 752 N N . GLU A 1 103 ? 16.047 -13.727 -9.227 1 78.81 103 GLU A N 1
ATOM 753 C CA . GLU A 1 103 ? 15.695 -12.398 -9.711 1 78.81 103 GLU A CA 1
ATOM 754 C C . GLU A 1 103 ? 14.547 -11.797 -8.898 1 78.81 103 GLU A C 1
ATOM 756 O O . GLU A 1 103 ? 13.625 -12.516 -8.5 1 78.81 103 GLU A O 1
ATOM 761 N N . GLU A 1 104 ? 14.797 -10.555 -8.391 1 87.75 104 GLU A N 1
ATOM 762 C CA . GLU A 1 104 ? 13.75 -9.82 -7.699 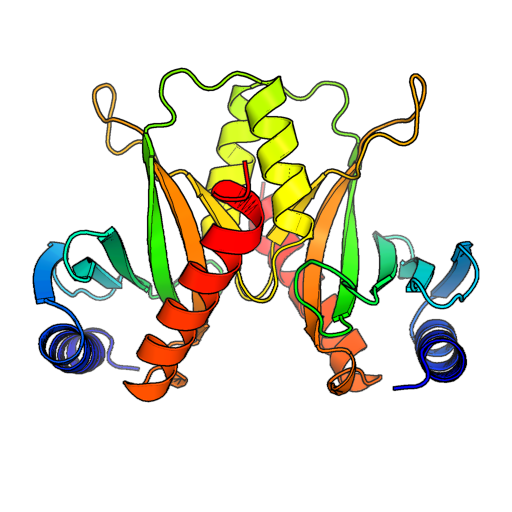1 87.75 104 GLU A CA 1
ATOM 763 C C . GLU A 1 104 ? 12.867 -9.055 -8.68 1 87.75 104 GLU A C 1
ATOM 765 O O . GLU A 1 104 ? 13.367 -8.508 -9.672 1 87.75 104 GLU A O 1
ATOM 770 N N . PHE A 1 105 ? 11.586 -9.078 -8.344 1 91.88 105 PHE A N 1
ATOM 771 C CA . PHE A 1 105 ? 10.633 -8.383 -9.211 1 91.88 105 PHE A CA 1
ATOM 772 C C . PHE A 1 105 ? 9.867 -7.32 -8.43 1 91.88 105 PHE A C 1
ATOM 774 O O . PHE A 1 105 ? 9.508 -7.531 -7.27 1 91.88 105 PHE A O 1
ATOM 781 N N . LEU A 1 106 ? 9.688 -6.242 -9.117 1 96 106 LEU A N 1
ATOM 782 C CA . LEU A 1 106 ? 8.766 -5.227 -8.609 1 96 106 LEU A CA 1
ATOM 783 C C . LEU A 1 106 ? 7.32 -5.594 -8.93 1 96 106 LEU A C 1
ATOM 785 O O . LEU A 1 106 ? 7.012 -5.992 -10.055 1 96 106 LEU A O 1
ATOM 789 N N . MET A 1 107 ? 6.477 -5.531 -7.871 1 97.31 107 MET A N 1
ATOM 790 C CA . MET A 1 107 ? 5.062 -5.855 -8.031 1 97.31 107 MET A CA 1
ATOM 791 C C . MET A 1 107 ? 4.184 -4.68 -7.609 1 97.31 107 MET A C 1
ATOM 793 O O . MET A 1 107 ? 4.52 -3.953 -6.672 1 97.31 107 MET A O 1
ATOM 797 N N . LEU A 1 108 ? 3.156 -4.406 -8.289 1 98.25 108 LEU A N 1
ATOM 798 C CA . LEU A 1 108 ? 2.027 -3.592 -7.848 1 98.25 108 LEU A CA 1
ATOM 799 C C . LEU A 1 108 ? 0.88 -4.473 -7.359 1 98.25 108 LEU A C 1
ATOM 801 O O . LEU A 1 108 ? 0.408 -5.344 -8.094 1 98.25 108 LEU A O 1
ATOM 805 N N . GLN A 1 109 ? 0.41 -4.246 -6.047 1 98.44 109 GLN A N 1
ATOM 806 C CA . GLN A 1 109 ? -0.521 -5.246 -5.539 1 98.44 109 GLN A CA 1
ATOM 807 C C . GLN A 1 109 ? -1.641 -4.598 -4.73 1 98.44 109 GLN A C 1
ATOM 809 O O . GLN A 1 109 ? -1.517 -3.445 -4.301 1 98.44 109 GLN A O 1
ATOM 814 N N . THR A 1 110 ? -2.748 -5.289 -4.641 1 98.5 110 THR A N 1
ATOM 815 C CA . THR A 1 110 ? -3.814 -5.047 -3.678 1 98.5 110 THR A CA 1
ATOM 816 C C . THR A 1 110 ? -4.02 -6.262 -2.777 1 98.5 110 THR A C 1
ATOM 818 O O . THR A 1 110 ? -4.023 -7.398 -3.252 1 98.5 110 THR A O 1
ATOM 821 N N . LYS A 1 111 ? -4.047 -6.062 -1.485 1 98.56 111 LYS A N 1
ATOM 822 C CA . LYS A 1 111 ? -4.289 -7.102 -0.49 1 98.56 111 LYS A CA 1
ATOM 823 C C . LYS A 1 111 ? -5.566 -6.824 0.296 1 98.56 111 LYS A C 1
ATOM 825 O O . LYS A 1 111 ? -5.816 -5.688 0.707 1 98.56 111 LYS A O 1
ATOM 830 N N . PHE A 1 112 ? -6.43 -7.789 0.433 1 98 112 PHE A N 1
ATOM 831 C CA . PHE A 1 112 ? -7.676 -7.648 1.178 1 98 112 PHE A CA 1
ATOM 832 C C . PHE A 1 112 ? -8.016 -8.938 1.914 1 98 112 PHE A C 1
ATOM 834 O O . PHE A 1 112 ? -7.379 -9.969 1.688 1 98 112 PHE A O 1
ATOM 841 N N . VAL A 1 113 ? -8.93 -8.875 2.855 1 98.12 113 VAL A N 1
ATOM 842 C CA . VAL A 1 113 ? -9.32 -10.039 3.645 1 98.12 113 VAL A CA 1
ATOM 843 C C . VAL A 1 113 ? -9.938 -11.094 2.734 1 98.12 113 VAL A C 1
ATOM 845 O O . VAL A 1 113 ? -10.734 -10.773 1.852 1 98.12 113 VAL A O 1
ATOM 848 N N . ALA A 1 114 ? -9.648 -12.32 3.014 1 98.12 114 ALA A N 1
ATOM 849 C CA . ALA A 1 114 ? -10.016 -13.422 2.131 1 98.12 114 ALA A CA 1
ATOM 850 C C . ALA A 1 114 ? -11.531 -13.523 1.99 1 98.12 114 ALA A C 1
ATOM 852 O O . ALA A 1 114 ? -12.039 -13.867 0.921 1 98.12 114 ALA A O 1
ATOM 853 N N . SER A 1 115 ? -12.234 -13.172 2.998 1 97.25 115 SER A N 1
ATOM 854 C CA . SER A 1 115 ? -13.688 -13.305 2.986 1 97.25 115 SER A CA 1
ATOM 855 C C . SER A 1 115 ? -14.32 -12.375 1.955 1 97.25 115 SER A C 1
ATOM 857 O O . SER A 1 115 ? -15.469 -12.57 1.56 1 97.25 115 SER A O 1
ATOM 859 N N . ASP A 1 116 ? -13.617 -11.391 1.474 1 97.12 116 ASP A N 1
ATOM 860 C CA . ASP A 1 116 ? -14.148 -10.422 0.515 1 97.12 116 ASP A CA 1
ATOM 861 C C . ASP A 1 116 ? -13.898 -10.883 -0.92 1 97.12 116 ASP A C 1
ATOM 863 O O . ASP A 1 116 ? -14.391 -10.273 -1.868 1 97.12 116 ASP A O 1
ATOM 867 N N . PHE A 1 117 ? -13.188 -12.008 -1.067 1 98.06 117 PHE A N 1
ATOM 868 C CA . PHE A 1 117 ? -12.805 -12.438 -2.408 1 98.06 117 PHE A CA 1
ATOM 869 C C . PHE A 1 117 ? -14.016 -12.914 -3.193 1 98.06 117 PHE A C 1
ATOM 871 O O . PHE A 1 117 ? -14.875 -13.617 -2.658 1 98.06 117 PHE A O 1
ATOM 878 N N . SER A 1 118 ? -14.07 -12.461 -4.344 1 96.19 118 SER A N 1
ATOM 879 C CA . SER A 1 118 ? -15.031 -12.867 -5.363 1 96.19 118 SER A CA 1
ATOM 880 C C . SER A 1 118 ? -14.5 -12.602 -6.766 1 96.19 118 SER A C 1
ATOM 882 O O . SER A 1 118 ? -13.469 -11.945 -6.93 1 96.19 118 SER A O 1
ATOM 884 N N . GLU A 1 119 ? -15.234 -13.195 -7.734 1 96.12 119 GLU A N 1
ATOM 885 C CA . GLU A 1 119 ? -14.859 -12.898 -9.109 1 96.12 119 GLU A CA 1
ATOM 886 C C . GLU A 1 119 ? -14.891 -11.398 -9.383 1 96.12 119 GLU A C 1
ATOM 888 O O . GLU A 1 119 ? -13.992 -10.859 -10.031 1 96.12 119 GLU A O 1
ATOM 893 N N . ASP A 1 120 ? -15.914 -10.758 -8.875 1 97.06 120 ASP A N 1
ATOM 894 C CA . ASP A 1 120 ? -16.062 -9.312 -9.031 1 97.06 120 ASP A CA 1
ATOM 895 C C . ASP A 1 120 ? -14.891 -8.578 -8.375 1 97.06 120 ASP A C 1
ATOM 897 O O . ASP A 1 120 ? -14.328 -7.648 -8.961 1 97.06 120 ASP A O 1
ATOM 901 N N . MET A 1 121 ? -14.531 -8.992 -7.199 1 97.44 121 MET A N 1
ATOM 902 C CA . MET A 1 121 ? -13.438 -8.352 -6.48 1 97.44 121 MET A CA 1
ATOM 903 C C . MET A 1 121 ? -12.109 -8.547 -7.211 1 97.44 121 MET A C 1
ATOM 905 O O . MET A 1 121 ? -11.289 -7.629 -7.266 1 97.44 121 MET A O 1
ATOM 909 N N . PHE A 1 122 ? -11.906 -9.758 -7.758 1 97.62 122 PHE A N 1
ATOM 910 C CA . PHE A 1 122 ? -10.703 -10.016 -8.539 1 97.62 122 PHE A CA 1
ATOM 911 C C . PHE A 1 122 ? -10.625 -9.078 -9.742 1 97.62 122 PHE A C 1
ATOM 913 O O . PHE A 1 122 ? -9.609 -8.406 -9.945 1 97.62 122 PHE A O 1
ATOM 920 N N . ASN A 1 123 ? -11.711 -8.969 -10.461 1 96.88 123 ASN A N 1
ATOM 921 C CA . ASN A 1 123 ? -11.758 -8.141 -11.664 1 96.88 123 ASN A CA 1
ATOM 922 C C . ASN A 1 123 ? -11.547 -6.664 -11.336 1 96.88 123 ASN A C 1
ATOM 924 O O . ASN A 1 123 ? -10.82 -5.961 -12.031 1 96.88 123 ASN A O 1
ATOM 928 N N . LYS A 1 124 ? -12.148 -6.203 -10.281 1 97.62 124 LYS A N 1
ATOM 929 C CA . LYS A 1 124 ? -11.984 -4.82 -9.844 1 97.62 124 LYS A CA 1
ATOM 930 C C . LYS A 1 124 ? -10.539 -4.535 -9.445 1 97.62 124 LYS A C 1
ATOM 932 O O . LYS A 1 124 ? -10.008 -3.463 -9.758 1 97.62 124 LYS A O 1
ATOM 937 N N . SER A 1 125 ? -9.984 -5.492 -8.773 1 97.94 125 SER A N 1
ATOM 938 C CA . SER A 1 125 ? -8.594 -5.336 -8.359 1 97.94 125 SER A CA 1
ATOM 939 C C . S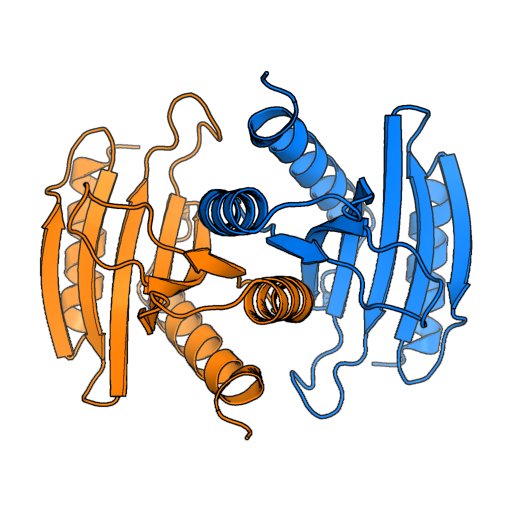ER A 1 125 ? -7.668 -5.23 -9.562 1 97.94 125 SER A C 1
ATOM 941 O O . SER A 1 125 ? -6.824 -4.328 -9.625 1 97.94 125 SER A O 1
ATOM 943 N N . VAL A 1 126 ? -7.84 -6.109 -10.5 1 97.31 126 VAL A N 1
ATOM 944 C CA . VAL A 1 126 ? -7.012 -6.113 -11.695 1 97.31 126 VAL A CA 1
ATOM 945 C C . VAL A 1 126 ? -7.188 -4.797 -12.453 1 97.31 126 VAL A C 1
ATOM 947 O O . VAL A 1 126 ? -6.203 -4.156 -12.828 1 97.31 126 VAL A O 1
ATOM 950 N N . THR A 1 127 ? -8.422 -4.383 -12.648 1 96.88 127 THR A N 1
ATOM 951 C CA . THR A 1 127 ? -8.711 -3.143 -13.367 1 96.88 127 THR A CA 1
ATOM 952 C C . THR A 1 127 ? -8.07 -1.95 -12.656 1 96.88 127 THR A C 1
ATOM 954 O O . THR A 1 127 ? -7.449 -1.102 -13.297 1 96.88 127 THR A O 1
ATOM 957 N N . SER A 1 128 ? -8.242 -1.908 -11.383 1 97.5 128 SER A N 1
ATOM 958 C CA . SER A 1 128 ? -7.664 -0.821 -10.594 1 97.5 128 SER A CA 1
ATOM 959 C C . SER A 1 128 ? -6.141 -0.801 -10.719 1 97.5 128 SER A C 1
ATOM 961 O O . SER A 1 128 ? -5.547 0.256 -10.93 1 97.5 128 SER A O 1
ATOM 963 N N . LEU A 1 129 ? -5.527 -1.92 -10.555 1 97.88 129 LEU A N 1
ATOM 964 C CA . LEU A 1 129 ? -4.074 -2.014 -10.633 1 97.88 129 LEU A CA 1
ATOM 965 C C . LEU A 1 129 ? -3.574 -1.6 -12.016 1 97.88 129 LEU A C 1
ATOM 967 O O . LEU A 1 129 ? -2.617 -0.832 -12.133 1 97.88 129 LEU A O 1
ATOM 971 N N . MET A 1 130 ? -4.246 -2.072 -13.031 1 96.5 130 MET A N 1
ATOM 972 C CA . MET A 1 130 ? -3.846 -1.728 -14.391 1 96.5 130 MET A CA 1
ATOM 973 C C . MET A 1 130 ? -3.984 -0.229 -14.641 1 96.5 130 MET A C 1
ATOM 975 O O . MET A 1 130 ? -3.137 0.378 -15.297 1 96.5 130 MET A O 1
ATOM 979 N N . THR A 1 131 ? -5.07 0.327 -14.18 1 96.56 131 THR A N 1
ATOM 980 C CA . THR A 1 131 ? -5.281 1.763 -14.328 1 96.56 131 THR A CA 1
ATOM 981 C C . THR A 1 131 ? -4.164 2.547 -13.648 1 96.56 131 THR A C 1
ATOM 983 O O . THR A 1 131 ? -3.586 3.459 -14.242 1 96.56 131 THR A O 1
ATOM 986 N N . GLN A 1 132 ? -3.855 2.172 -12.438 1 96.62 132 GLN A N 1
ATOM 987 C CA . GLN A 1 132 ? -2.844 2.906 -11.68 1 96.62 132 GLN A CA 1
ATOM 988 C C . GLN A 1 132 ? -1.451 2.67 -12.258 1 96.62 132 GLN A C 1
ATOM 990 O O . GLN A 1 132 ? -0.602 3.564 -12.234 1 96.62 132 GLN A O 1
ATOM 995 N N . MET A 1 133 ? -1.236 1.506 -12.766 1 95 133 MET A N 1
ATOM 996 C CA . MET A 1 133 ? -0.001 1.249 -13.5 1 95 133 MET A CA 1
ATOM 997 C C . MET A 1 133 ? 0.158 2.23 -14.656 1 95 133 MET A C 1
ATOM 999 O O . MET A 1 133 ? 1.238 2.789 -14.859 1 95 133 MET A O 1
ATOM 1003 N N . SER A 1 134 ? -0.886 2.443 -15.359 1 94.12 134 SER A N 1
ATOM 1004 C CA . SER A 1 134 ? -0.868 3.355 -16.5 1 94.12 134 SER A CA 1
ATOM 1005 C C . SER A 1 134 ? -0.659 4.797 -16.047 1 94.12 134 SER A C 1
ATOM 1007 O O . SER A 1 134 ? 0.014 5.574 -16.734 1 94.12 134 SER A O 1
ATOM 1009 N N . ILE A 1 135 ? -1.184 5.145 -14.953 1 94.38 135 ILE A N 1
ATOM 1010 C CA . ILE A 1 135 ? -1.119 6.512 -14.445 1 94.38 135 ILE A CA 1
ATOM 1011 C C . ILE A 1 135 ? 0.29 6.809 -13.938 1 94.38 135 ILE A C 1
ATOM 1013 O O . ILE A 1 135 ? 0.849 7.871 -14.219 1 94.38 135 ILE A O 1
ATOM 1017 N N . PHE A 1 136 ? 0.923 5.809 -13.25 1 92.75 136 PHE A N 1
ATOM 1018 C CA . PHE A 1 136 ? 2.09 6.172 -12.453 1 92.75 136 PHE A CA 1
ATOM 1019 C C . PHE A 1 136 ? 3.357 5.562 -13.047 1 92.75 136 PHE A C 1
ATOM 1021 O O . PHE A 1 136 ? 4.469 5.973 -12.703 1 92.75 136 PHE A O 1
ATOM 1028 N N . PHE A 1 137 ? 3.223 4.633 -13.953 1 88.25 137 PHE A N 1
ATOM 1029 C CA . PHE A 1 137 ? 4.438 3.969 -14.414 1 88.25 137 PHE A CA 1
ATOM 1030 C C . PHE A 1 137 ? 4.516 3.979 -15.938 1 88.25 137 PHE A C 1
ATOM 1032 O O . PHE A 1 137 ? 5.562 3.68 -16.516 1 88.25 137 PHE A O 1
ATOM 1039 N N . GLU A 1 138 ? 3.502 4.039 -16.578 1 74.81 138 GLU A N 1
ATOM 1040 C CA . GLU A 1 138 ? 3.586 4.043 -18.047 1 74.81 138 GLU A CA 1
ATOM 1041 C C . GLU A 1 138 ? 3.494 5.461 -18.594 1 74.81 138 GLU A C 1
ATOM 1043 O O . GLU A 1 138 ? 3.875 5.711 -19.734 1 74.81 138 GLU A O 1
ATOM 1048 N N . ALA A 1 139 ? 2.867 6.508 -17.891 1 55.09 139 ALA A N 1
ATOM 1049 C CA . ALA A 1 139 ? 2.682 7.82 -18.516 1 55.09 139 ALA A CA 1
ATOM 1050 C C . ALA A 1 139 ? 4.023 8.438 -18.906 1 55.09 139 ALA A C 1
ATOM 1052 O O . ALA A 1 139 ? 4.074 9.57 -19.375 1 55.09 139 ALA A O 1
ATOM 1053 N N . GLU A 1 140 ? 5.309 7.707 -18.938 1 40.78 140 GLU A N 1
ATOM 1054 C CA . GLU A 1 140 ? 6.348 8.508 -19.578 1 40.78 140 GLU A CA 1
ATOM 1055 C C . GLU A 1 140 ? 6.141 8.578 -21.078 1 40.78 140 GLU A C 1
ATOM 1057 O O . GLU A 1 140 ? 5.672 7.617 -21.703 1 40.78 140 GLU A O 1
ATOM 1062 N N . MET B 1 1 ? -17.422 17.422 -5.656 1 83.31 1 MET B N 1
ATOM 1063 C CA . MET B 1 1 ? -17.281 17.656 -4.223 1 83.31 1 MET B CA 1
ATOM 1064 C C . MET B 1 1 ? -16.562 18.984 -3.955 1 83.31 1 MET B C 1
ATOM 1066 O O . MET B 1 1 ? -15.625 19.344 -4.668 1 83.31 1 MET B O 1
ATOM 1070 N N . ASP B 1 2 ? -17.125 19.734 -2.98 1 92.81 2 ASP B N 1
ATOM 1071 C CA . ASP B 1 2 ? -16.453 20.953 -2.508 1 92.81 2 ASP B CA 1
ATOM 1072 C C . ASP B 1 2 ? -15.375 20.609 -1.48 1 92.81 2 ASP B C 1
ATOM 1074 O O . ASP B 1 2 ? -15.68 20.344 -0.316 1 92.81 2 ASP B O 1
ATOM 1078 N N . LEU B 1 3 ? -14.109 20.672 -1.878 1 94.81 3 LEU B N 1
ATOM 1079 C CA . LEU B 1 3 ? -13.008 20.172 -1.054 1 94.81 3 LEU B CA 1
ATOM 1080 C C . LEU B 1 3 ? -12.766 21.094 0.137 1 94.81 3 LEU B C 1
ATOM 1082 O O . LEU B 1 3 ? -12.359 20.641 1.208 1 94.81 3 LEU B O 1
ATOM 1086 N N . ILE B 1 4 ? -12.992 22.344 -0.058 1 95.12 4 ILE B N 1
ATOM 1087 C CA . ILE B 1 4 ? -12.758 23.297 1.018 1 95.12 4 ILE B CA 1
ATOM 1088 C C . ILE B 1 4 ? -13.734 23.047 2.16 1 95.12 4 ILE B C 1
ATOM 1090 O O . ILE B 1 4 ? -13.344 23 3.326 1 95.12 4 ILE B O 1
ATOM 1094 N N . LYS B 1 5 ? -14.93 22.922 1.799 1 94.88 5 LYS B N 1
ATOM 1095 C CA . LYS B 1 5 ? -15.945 22.609 2.803 1 94.88 5 LYS B CA 1
ATOM 1096 C C . LYS B 1 5 ? -15.672 21.25 3.453 1 94.88 5 LYS B C 1
ATOM 1098 O O . LYS B 1 5 ? -15.844 21.094 4.664 1 94.88 5 LYS B O 1
ATOM 1103 N N . PHE B 1 6 ? -15.359 20.266 2.666 1 96.88 6 PHE B N 1
ATOM 1104 C CA . PHE B 1 6 ? -15.055 18.938 3.178 1 96.88 6 PHE B CA 1
ATOM 1105 C C . PHE B 1 6 ? -13.883 18.984 4.156 1 96.88 6 PHE B C 1
ATOM 1107 O O . PHE B 1 6 ? -13.883 18.266 5.164 1 96.88 6 PHE B O 1
ATOM 1114 N N . ALA B 1 7 ? -12.914 19.781 3.881 1 96.81 7 ALA B N 1
ATOM 1115 C CA . ALA B 1 7 ? -11.758 19.953 4.754 1 96.81 7 ALA B CA 1
ATOM 1116 C C . ALA B 1 7 ? -12.18 20.422 6.141 1 96.81 7 ALA B C 1
ATOM 1118 O O . ALA B 1 7 ? -11.586 20.031 7.145 1 96.81 7 ALA B O 1
ATOM 1119 N N . GLU B 1 8 ? -13.133 21.234 6.18 1 94.56 8 GLU B N 1
ATOM 1120 C CA . GLU B 1 8 ? -13.641 21.703 7.465 1 94.56 8 GLU B CA 1
ATOM 1121 C C . GLU B 1 8 ? -14.195 20.547 8.289 1 94.56 8 GLU B C 1
ATOM 1123 O O . GLU B 1 8 ? -14 20.484 9.508 1 94.56 8 GLU B O 1
ATOM 1128 N N . GLU B 1 9 ? -14.891 19.719 7.605 1 94.25 9 GLU B N 1
ATOM 1129 C CA . GLU B 1 9 ? -15.422 18.531 8.266 1 94.25 9 GLU B CA 1
ATOM 1130 C C . GLU B 1 9 ? -14.297 17.641 8.789 1 94.25 9 GLU B C 1
ATOM 1132 O O . GLU B 1 9 ? -14.375 17.125 9.906 1 94.25 9 GLU B O 1
ATOM 1137 N N . MET B 1 10 ? -13.305 17.453 8.023 1 96.94 10 MET B N 1
ATOM 1138 C CA . MET B 1 10 ? -12.172 16.625 8.414 1 96.94 10 MET B CA 1
ATOM 1139 C C . MET B 1 10 ? -11.461 17.219 9.625 1 96.94 10 MET B C 1
ATOM 1141 O O . MET B 1 10 ? -11.039 16.484 10.523 1 96.94 10 MET B O 1
ATOM 1145 N N . GLU B 1 11 ? -11.312 18.5 9.562 1 95.94 11 GLU B N 1
ATOM 1146 C CA . GLU B 1 11 ? -10.656 19.172 10.672 1 95.94 11 GLU B CA 1
ATOM 1147 C C . GLU B 1 11 ? -11.414 18.969 11.977 1 95.94 11 GLU B C 1
ATOM 1149 O O . GLU B 1 11 ? -10.812 18.766 13.031 1 95.94 11 GLU B O 1
ATOM 1154 N N . THR B 1 12 ? -12.711 19.047 11.922 1 95.81 12 THR B N 1
ATOM 1155 C CA . THR B 1 12 ? -13.547 18.828 13.102 1 95.81 12 THR B CA 1
ATOM 1156 C C . THR B 1 12 ? -13.336 17.438 13.664 1 95.81 12 THR B C 1
ATOM 1158 O O . THR B 1 12 ? -13.195 17.25 14.875 1 95.81 12 THR B O 1
ATOM 1161 N N . VAL B 1 13 ? -13.273 16.453 12.805 1 96.44 13 VAL B N 1
ATOM 1162 C CA . VAL B 1 13 ? -13.047 15.062 13.211 1 96.44 13 VAL B CA 1
ATOM 1163 C C . VAL B 1 13 ? -11.672 14.93 13.867 1 96.44 13 VAL B C 1
ATOM 1165 O O . VAL B 1 13 ? -11.539 14.32 14.922 1 96.44 13 VAL B O 1
ATOM 1168 N N . LEU B 1 14 ? -10.703 15.531 13.242 1 97.31 14 LEU B N 1
ATOM 1169 C CA . LEU B 1 14 ? -9.328 15.43 13.719 1 97.31 14 LEU B CA 1
ATOM 1170 C C . LEU B 1 14 ? -9.188 16.078 15.094 1 97.31 14 LEU B C 1
ATOM 1172 O O . LEU B 1 14 ? -8.523 15.516 15.977 1 97.31 14 LEU B O 1
ATOM 1176 N N . LYS B 1 15 ? -9.797 17.188 15.359 1 95.31 15 LYS B N 1
ATOM 1177 C CA . LYS B 1 15 ? -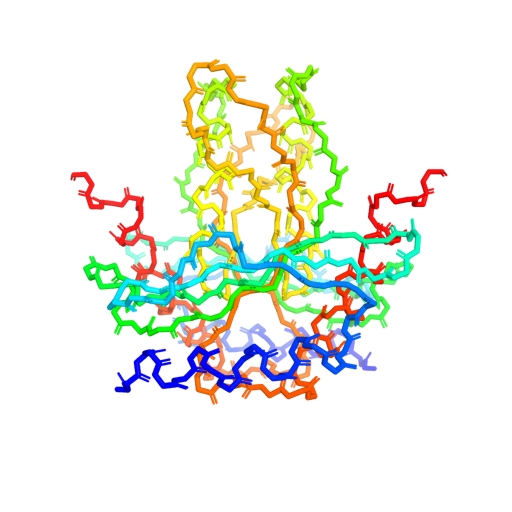9.734 17.891 16.625 1 95.31 15 LYS B CA 1
ATOM 1178 C C . LYS B 1 15 ? -10.367 17.078 17.75 1 95.31 15 LYS B C 1
ATOM 1180 O O . LYS B 1 15 ? -9.945 17.172 18.906 1 95.31 15 LYS B O 1
ATOM 1185 N N . ALA B 1 16 ? -11.289 16.281 17.391 1 94.38 16 ALA B N 1
ATOM 1186 C CA . ALA B 1 16 ? -11.977 15.461 18.391 1 94.38 16 ALA B CA 1
ATOM 1187 C C . ALA B 1 16 ? -11.188 14.188 18.688 1 94.38 16 ALA B C 1
ATOM 1189 O O . ALA B 1 16 ? -11.242 13.672 19.812 1 94.38 16 ALA B O 1
ATOM 1190 N N . ALA B 1 17 ? -10.508 13.719 17.719 1 92.56 17 ALA B N 1
ATOM 1191 C CA . ALA B 1 17 ? -9.914 12.391 17.828 1 92.56 17 ALA B CA 1
ATOM 1192 C C . ALA B 1 17 ? -8.461 12.469 18.281 1 92.56 17 ALA B C 1
ATOM 1194 O O . ALA B 1 17 ? -7.957 11.539 18.922 1 92.56 17 ALA B O 1
ATOM 1195 N N . ALA B 1 18 ? -7.762 13.539 17.953 1 94.75 18 ALA B N 1
ATOM 1196 C CA . ALA B 1 18 ? -6.336 13.664 18.234 1 94.75 18 ALA B CA 1
ATOM 1197 C C . ALA B 1 18 ? -6.102 14.438 19.531 1 94.75 18 ALA B C 1
ATOM 1199 O O . ALA B 1 18 ? -6.93 15.266 19.922 1 94.75 18 ALA B O 1
ATOM 1200 N N . THR B 1 19 ? -4.977 14.148 20.156 1 95 19 THR B N 1
ATOM 1201 C CA . THR B 1 19 ? -4.57 14.906 21.344 1 95 19 THR B CA 1
ATOM 1202 C C . THR B 1 19 ? -4.223 16.344 20.969 1 95 19 THR B C 1
ATOM 1204 O O . THR B 1 19 ? -4.559 17.281 21.703 1 95 19 THR B O 1
ATOM 1207 N N . GLU B 1 20 ? -3.488 16.484 19.906 1 95.88 20 GLU B N 1
ATOM 1208 C CA . GLU B 1 20 ? -3.131 17.766 19.312 1 95.88 20 GLU B CA 1
ATOM 1209 C C . GLU B 1 20 ? -3.189 17.703 17.781 1 95.88 20 GLU B C 1
ATOM 1211 O O . GLU B 1 20 ? -2.949 16.656 17.188 1 95.88 20 GLU B O 1
ATOM 1216 N N . SER B 1 21 ? -3.592 18.781 17.203 1 95.06 21 SER B N 1
ATOM 1217 C CA . SER B 1 21 ? -3.592 18.875 15.75 1 95.06 21 SER B CA 1
ATOM 1218 C C . SER B 1 21 ? -3.215 20.266 15.289 1 95.06 21 SER B C 1
ATOM 1220 O O . SER B 1 21 ? -3.434 21.25 16 1 95.06 21 SER B O 1
ATOM 1222 N N . GLU B 1 22 ? -2.564 20.312 14.133 1 94.56 22 GLU B N 1
ATOM 1223 C CA . GLU B 1 22 ? -2.152 21.578 13.555 1 94.56 22 GLU B CA 1
ATOM 1224 C C . GLU B 1 22 ? -2.311 21.578 12.039 1 94.56 22 GLU B C 1
ATOM 1226 O O . GLU B 1 22 ? -2.035 20.578 11.383 1 94.56 22 GLU B O 1
ATOM 1231 N N . LEU B 1 23 ? -2.711 22.672 11.555 1 93.75 23 LEU B N 1
ATOM 1232 C CA . LEU B 1 23 ? -2.803 22.828 10.109 1 93.75 23 LEU B CA 1
ATOM 1233 C C . LEU B 1 23 ? -1.42 23.016 9.492 1 93.75 23 LEU B C 1
ATOM 1235 O O . LEU B 1 23 ? -0.654 23.875 9.922 1 93.75 23 LEU B O 1
ATOM 1239 N N . VAL B 1 24 ? -1.072 22.203 8.547 1 90.31 24 VAL B N 1
ATOM 1240 C CA . VAL B 1 24 ? 0.218 22.281 7.867 1 90.31 24 VAL B CA 1
ATOM 1241 C C . VAL B 1 24 ? 0.065 23.031 6.543 1 90.31 24 VAL B C 1
ATOM 1243 O O . VAL B 1 24 ? 0.903 23.859 6.195 1 90.31 24 VAL B O 1
ATOM 1246 N N . SER B 1 25 ? -0.923 22.641 5.77 1 89.81 25 SER B N 1
ATOM 1247 C CA . SER B 1 25 ? -1.264 23.297 4.512 1 89.81 25 SER B CA 1
ATOM 1248 C C . SER B 1 25 ? -2.754 23.625 4.438 1 89.81 25 SER B C 1
ATOM 1250 O O . SER B 1 25 ? -3.592 22.719 4.523 1 89.81 25 SER B O 1
ATOM 1252 N N . PRO B 1 26 ? -3.041 24.891 4.219 1 88.56 26 PRO B N 1
ATOM 1253 C CA . PRO B 1 26 ? -4.453 25.281 4.242 1 88.56 26 PRO B CA 1
ATOM 1254 C C . PRO B 1 26 ? -5.254 24.672 3.096 1 88.56 26 PRO B C 1
ATOM 1256 O O . PRO B 1 26 ? -4.699 24.391 2.031 1 88.56 26 PRO B O 1
ATOM 1259 N N . ALA B 1 27 ? -6.562 24.547 3.41 1 90.5 27 ALA B N 1
ATOM 1260 C CA . ALA B 1 27 ? -7.492 23.969 2.445 1 90.5 27 ALA B CA 1
ATOM 1261 C C . ALA B 1 27 ? -7.543 24.797 1.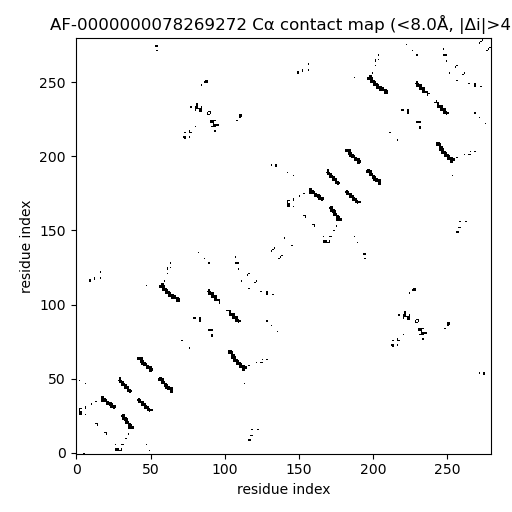165 1 90.5 27 ALA B C 1
ATOM 1263 O O . ALA B 1 27 ? -7.609 26.031 1.217 1 90.5 27 ALA B O 1
ATOM 1264 N N . SER B 1 28 ? -7.426 24.156 0.076 1 92.88 28 SER B N 1
ATOM 1265 C CA . SER B 1 28 ? -7.551 24.719 -1.263 1 92.88 28 SER B CA 1
ATOM 1266 C C . SER B 1 28 ? -8.242 23.75 -2.211 1 92.88 28 SER B C 1
ATOM 1268 O O . SER B 1 28 ? -8.781 22.734 -1.779 1 92.88 28 SER B O 1
ATOM 1270 N N . GLU B 1 29 ? -8.25 24.094 -3.48 1 92.62 29 GLU B N 1
ATOM 1271 C CA . GLU B 1 29 ? -8.836 23.219 -4.492 1 92.62 29 GLU B CA 1
ATOM 1272 C C . GLU B 1 29 ? -7.996 21.969 -4.68 1 92.62 29 GLU B C 1
ATOM 1274 O O . GLU B 1 29 ? -8.492 20.953 -5.172 1 92.62 29 GLU B O 1
ATOM 1279 N N . ASP B 1 30 ? -6.738 22.016 -4.168 1 93.75 30 ASP B N 1
ATOM 1280 C CA . ASP B 1 30 ? -5.832 20.891 -4.336 1 93.75 30 ASP B CA 1
ATOM 1281 C C . ASP B 1 30 ? -5.871 19.953 -3.123 1 93.75 30 ASP B C 1
ATOM 1283 O O . ASP B 1 30 ? -5.43 18.812 -3.195 1 93.75 30 ASP B O 1
ATOM 1287 N N . GLY B 1 31 ? -6.32 20.469 -2.039 1 95.44 31 GLY B N 1
ATOM 1288 C CA . GLY B 1 31 ? -6.387 19.625 -0.849 1 95.44 31 GLY B CA 1
ATOM 1289 C C . GLY B 1 31 ? -5.961 20.359 0.413 1 95.44 31 GLY B C 1
ATOM 1290 O O . GLY B 1 31 ? -6.078 21.578 0.5 1 95.44 31 GLY B O 1
ATOM 1291 N N . ALA B 1 32 ? -5.695 19.625 1.437 1 96.31 32 ALA B N 1
ATOM 1292 C CA . ALA B 1 32 ? -5.273 20.141 2.74 1 96.31 32 ALA B CA 1
ATOM 1293 C C . ALA B 1 32 ? -4.48 19.078 3.508 1 96.31 32 ALA B C 1
ATOM 1295 O O . ALA B 1 32 ? -4.609 17.891 3.248 1 96.31 32 ALA B O 1
ATOM 1296 N N . ILE B 1 33 ? -3.643 19.562 4.348 1 96.38 33 ILE B N 1
ATOM 1297 C CA . ILE B 1 33 ? -2.832 18.672 5.16 1 96.38 33 ILE B CA 1
ATOM 1298 C C . ILE B 1 33 ? -2.838 19.141 6.613 1 96.38 33 ILE B C 1
ATOM 1300 O O . ILE B 1 33 ? -2.697 20.328 6.887 1 96.38 33 ILE B O 1
ATOM 1304 N N . TRP B 1 34 ? -3.008 18.172 7.508 1 96.5 34 TRP B N 1
ATOM 1305 C CA . TRP B 1 34 ? -2.902 18.406 8.945 1 96.5 34 TRP B CA 1
ATOM 1306 C C . TRP B 1 34 ? -1.87 17.484 9.578 1 96.5 34 TRP B C 1
ATOM 1308 O O . TRP B 1 34 ? -1.757 16.312 9.188 1 96.5 34 TRP B O 1
ATOM 1318 N N . GLY B 1 35 ? -1.119 17.984 10.5 1 96.31 35 GLY B N 1
ATOM 1319 C CA . GLY B 1 35 ? -0.382 17.156 11.43 1 96.31 35 GLY B CA 1
ATOM 1320 C C . GLY B 1 35 ? -1.163 16.828 12.695 1 96.31 35 GLY B C 1
ATOM 1321 O O . GLY B 1 35 ? -2 17.625 13.125 1 96.31 35 GLY B O 1
ATOM 1322 N N . PHE B 1 36 ? -0.935 15.68 13.242 1 96.94 36 PHE B N 1
ATOM 1323 C CA . PHE B 1 36 ? -1.614 15.359 14.492 1 96.94 36 PHE B CA 1
ATOM 1324 C C . PHE B 1 36 ? -0.719 14.516 15.391 1 96.94 36 PHE B C 1
ATOM 1326 O O . PHE B 1 36 ? 0.255 13.922 14.93 1 96.94 36 PHE B O 1
ATOM 1333 N N . GLU B 1 37 ? -1.03 14.594 16.641 1 96.88 37 GLU B N 1
ATOM 1334 C CA . GLU B 1 37 ? -0.423 13.758 17.688 1 96.88 37 GLU B CA 1
ATOM 1335 C C . GLU B 1 37 ? -1.47 12.898 18.391 1 96.88 37 GLU B C 1
ATOM 1337 O O . GLU B 1 37 ? -2.582 13.359 18.656 1 96.88 37 GLU B O 1
ATOM 1342 N N . LEU B 1 38 ? -1.142 11.672 18.484 1 94.25 38 LEU B N 1
ATOM 1343 C CA . LEU B 1 38 ? -1.961 10.742 19.266 1 94.25 38 LEU B CA 1
ATOM 1344 C C . LEU B 1 38 ? -1.251 10.328 20.547 1 94.25 38 LEU B C 1
ATOM 1346 O O . LEU B 1 38 ? -0.5 9.352 20.562 1 94.25 38 LEU B O 1
ATOM 1350 N N . GLY B 1 39 ? -1.578 11.031 21.609 1 88.56 39 GLY B N 1
ATOM 1351 C CA . GLY B 1 39 ? -0.827 10.789 22.828 1 88.56 39 GLY B CA 1
ATOM 1352 C C . GLY B 1 39 ? 0.655 11.086 22.688 1 88.56 39 GLY B C 1
ATOM 1353 O O . GLY B 1 39 ? 1.041 12.039 22.016 1 88.56 39 GLY B O 1
ATOM 1354 N N . GLU B 1 40 ? 1.509 10.312 23.469 1 84.5 40 GLU B N 1
ATOM 1355 C CA . GLU B 1 40 ? 2.955 10.508 23.438 1 84.5 40 GLU B CA 1
ATOM 1356 C C . GLU B 1 40 ? 3.627 9.523 22.484 1 84.5 40 GLU B C 1
ATOM 1358 O O . GLU B 1 40 ? 4.809 9.664 22.156 1 84.5 40 GLU B O 1
ATOM 1363 N N . ASP B 1 41 ? 2.867 8.703 21.859 1 80 41 ASP B N 1
ATOM 1364 C CA . ASP B 1 41 ? 3.506 7.539 21.25 1 80 41 ASP B CA 1
ATOM 1365 C C . ASP B 1 41 ? 3.393 7.586 19.734 1 80 41 ASP B C 1
ATOM 1367 O O . ASP B 1 41 ? 4.141 6.902 19.031 1 80 41 ASP B O 1
ATOM 1371 N N . ALA B 1 42 ? 2.443 8.414 19.297 1 88.88 42 ALA B N 1
ATOM 1372 C CA . ALA B 1 42 ? 2.256 8.352 17.844 1 88.88 42 ALA B CA 1
ATOM 1373 C C . ALA B 1 42 ? 1.936 9.727 17.281 1 88.88 42 ALA B C 1
ATOM 1375 O O . ALA B 1 42 ? 1.256 10.531 17.922 1 88.88 42 ALA B O 1
ATOM 1376 N N . SER B 1 43 ? 2.525 10.078 16.156 1 95.12 43 SER B N 1
ATOM 1377 C CA . SER B 1 43 ? 2.221 11.281 15.383 1 95.12 43 SER B CA 1
ATOM 1378 C C . SER B 1 43 ? 2.096 10.969 13.898 1 95.12 43 SER B C 1
ATOM 1380 O O . SER B 1 43 ? 2.568 9.93 13.43 1 95.12 43 SER B O 1
ATOM 1382 N N . GLY B 1 44 ? 1.417 11.852 13.281 1 96.12 44 GLY B N 1
ATOM 1383 C CA . GLY B 1 44 ? 1.223 11.594 11.859 1 96.12 44 GLY B CA 1
ATOM 1384 C C . GLY B 1 44 ? 0.535 12.734 11.141 1 96.12 44 GLY B C 1
ATOM 1385 O O . GLY B 1 44 ? 0.61 13.891 11.57 1 96.12 44 GLY B O 1
ATOM 1386 N N . PHE B 1 45 ? 0.002 12.422 9.945 1 96.31 45 PHE B N 1
ATOM 1387 C CA . PHE B 1 45 ? -0.621 13.422 9.094 1 96.31 45 PHE B CA 1
ATOM 1388 C C . PHE B 1 45 ? -1.969 12.938 8.57 1 96.31 45 PHE B C 1
ATOM 1390 O O . PHE B 1 45 ? -2.172 11.734 8.391 1 96.31 45 PHE B O 1
ATOM 1397 N N . LEU B 1 46 ? -2.852 13.812 8.477 1 97.88 46 LEU B N 1
ATOM 1398 C CA . LEU B 1 46 ? -4.098 13.664 7.73 1 97.88 46 LEU B CA 1
ATOM 1399 C C . LEU B 1 46 ? -4.098 14.539 6.48 1 97.88 46 LEU B C 1
ATOM 1401 O O . LEU B 1 46 ? -3.861 15.742 6.566 1 97.88 46 LEU B O 1
ATOM 1405 N N . SER B 1 47 ? -4.301 13.906 5.344 1 97.31 47 SER B N 1
ATOM 1406 C CA . SER B 1 47 ? -4.23 14.688 4.113 1 97.31 47 SER B CA 1
ATOM 1407 C C . SER B 1 47 ? -5.465 14.469 3.244 1 97.31 47 SER B C 1
ATOM 1409 O O . SER B 1 47 ? -5.996 13.359 3.182 1 97.31 47 SER B O 1
ATOM 1411 N N . LEU B 1 48 ? -5.953 15.477 2.684 1 98.06 48 LEU B N 1
ATOM 1412 C CA . LEU B 1 48 ? -6.973 15.508 1.638 1 98.06 48 LEU B CA 1
ATOM 1413 C C . LEU B 1 48 ? -6.363 15.906 0.297 1 98.06 48 LEU B C 1
ATOM 1415 O O . LEU B 1 48 ? -5.672 16.922 0.201 1 98.06 48 LEU B O 1
ATOM 1419 N N . GLU B 1 49 ? -6.531 15.062 -0.701 1 97 49 GLU B N 1
ATOM 1420 C CA . GLU B 1 49 ? -5.949 15.344 -2.01 1 97 49 GLU B CA 1
ATOM 1421 C C . GLU B 1 49 ? -7.008 15.281 -3.109 1 97 49 GLU B C 1
ATOM 1423 O O . GLU B 1 49 ? -7.82 14.359 -3.143 1 97 49 GLU B O 1
ATOM 1428 N N . SER B 1 50 ? -7.008 16.188 -4.016 1 97.19 50 SER B N 1
ATOM 1429 C CA . SER B 1 50 ? -7.961 16.203 -5.117 1 97.19 50 SER B CA 1
ATOM 1430 C C . SER B 1 50 ? -7.613 15.148 -6.164 1 97.19 50 SER B C 1
ATOM 1432 O O . SER B 1 50 ? -8.5 14.602 -6.824 1 97.19 50 SER B O 1
ATOM 1434 N N . ASN B 1 51 ? -6.367 14.867 -6.387 1 96.31 51 ASN B N 1
ATOM 1435 C CA . ASN B 1 51 ? -5.816 13.93 -7.363 1 96.31 51 ASN B CA 1
ATOM 1436 C C . ASN B 1 51 ? -6.152 14.352 -8.789 1 96.31 51 ASN B C 1
ATOM 1438 O O . ASN B 1 51 ? -6.34 13.5 -9.664 1 96.31 51 ASN B O 1
ATOM 1442 N N . GLN B 1 52 ? -6.367 15.656 -8.969 1 94.19 52 GLN B N 1
ATOM 1443 C CA . GLN B 1 52 ? -6.672 16.141 -10.312 1 94.19 52 GLN B CA 1
ATOM 1444 C C . GLN B 1 52 ? -5.539 15.82 -11.281 1 94.19 52 GLN B C 1
ATOM 1446 O O . GLN B 1 52 ? -4.371 16.094 -10.984 1 94.19 52 GLN B O 1
ATOM 1451 N N . GLY B 1 53 ? -5.848 15.141 -12.461 1 91.56 53 GLY B N 1
ATOM 1452 C CA . GLY B 1 53 ? -4.852 14.82 -13.469 1 91.56 53 GLY B CA 1
ATOM 1453 C C . GLY B 1 53 ? -4.23 13.453 -13.281 1 91.56 53 GLY B C 1
ATOM 1454 O O . GLY B 1 53 ? -3.438 13 -14.109 1 91.56 53 GLY B O 1
ATOM 1455 N N . THR B 1 54 ? -4.512 12.742 -12.188 1 94 54 THR B N 1
ATOM 1456 C CA . THR B 1 54 ? -4.012 11.398 -11.922 1 94 54 THR B CA 1
ATOM 1457 C C . THR B 1 54 ? -5.168 10.43 -11.688 1 94 54 THR B C 1
ATOM 1459 O O . THR B 1 54 ? -5.809 9.977 -12.641 1 94 54 THR B O 1
ATOM 1462 N N . LEU B 1 55 ? -5.523 10.289 -10.391 1 95.12 55 LEU B N 1
ATOM 1463 C CA . LEU B 1 55 ? -6.625 9.391 -10.07 1 95.12 55 LEU B CA 1
ATOM 1464 C C . LEU B 1 55 ? -7.969 10.039 -10.383 1 95.12 55 LEU B C 1
ATOM 1466 O O . LEU B 1 55 ? -8.977 9.352 -10.547 1 95.12 55 LEU B O 1
ATOM 1470 N N . ASP B 1 56 ? -8.102 11.312 -10.375 1 95.25 56 ASP B N 1
ATOM 1471 C CA . ASP B 1 56 ? -9.266 12.141 -10.68 1 95.25 56 ASP B CA 1
ATOM 1472 C C . ASP B 1 56 ? -10.414 11.836 -9.719 1 95.25 56 ASP B C 1
ATOM 1474 O O . ASP B 1 56 ? -11.578 11.805 -10.133 1 95.25 56 ASP B O 1
ATOM 1478 N N . VAL B 1 57 ? -10.156 11.359 -8.531 1 96.38 57 VAL B N 1
ATOM 1479 C CA . VAL B 1 57 ? -11.055 11.195 -7.395 1 96.38 57 VAL B CA 1
ATOM 1480 C C . VAL B 1 57 ? -10.383 11.703 -6.125 1 96.38 57 VAL B C 1
ATOM 1482 O O . VAL B 1 57 ? -9.219 11.406 -5.867 1 96.38 57 VAL B O 1
ATOM 1485 N N . PRO B 1 58 ? -11.055 12.539 -5.375 1 97.88 58 PRO B N 1
ATOM 1486 C CA . PRO B 1 58 ? -10.461 12.992 -4.117 1 97.88 58 PRO B CA 1
ATOM 1487 C C . PRO B 1 58 ? -10.219 11.852 -3.135 1 97.88 58 PRO B C 1
ATOM 1489 O O . PRO B 1 58 ? -11.031 10.93 -3.043 1 97.88 58 PRO B O 1
ATOM 1492 N N . THR B 1 59 ? -9.086 11.914 -2.424 1 98.38 59 THR B N 1
ATOM 1493 C CA . THR B 1 59 ? -8.734 10.875 -1.463 1 98.38 59 THR B CA 1
ATOM 1494 C C . THR B 1 59 ? -8.32 11.492 -0.127 1 98.38 59 THR B C 1
ATOM 1496 O O . THR B 1 59 ? -7.965 12.664 -0.062 1 98.38 59 THR B O 1
ATOM 1499 N N . VAL B 1 60 ? -8.484 10.711 0.887 1 98.44 60 VAL B N 1
ATOM 1500 C CA . VAL B 1 60 ? -7.984 11.008 2.223 1 98.44 60 VAL B CA 1
ATOM 1501 C C . VAL B 1 60 ? -6.895 10.016 2.604 1 98.44 60 VAL B C 1
ATOM 1503 O O . VAL B 1 60 ? -7.023 8.812 2.354 1 98.44 60 VAL B O 1
ATOM 1506 N N . THR B 1 61 ? -5.797 10.508 3.111 1 98.38 61 THR B N 1
ATOM 1507 C CA . THR B 1 61 ? -4.707 9.672 3.594 1 98.38 61 THR B CA 1
ATOM 1508 C C . THR B 1 61 ? -4.473 9.891 5.086 1 98.38 61 THR B C 1
ATOM 1510 O O . THR B 1 61 ? -4.363 11.031 5.535 1 98.38 61 THR B O 1
ATOM 1513 N N . VAL B 1 62 ? -4.555 8.859 5.844 1 98.25 62 VAL B N 1
ATOM 1514 C CA . VAL B 1 62 ? -4.109 8.859 7.234 1 98.25 62 VAL B CA 1
ATOM 1515 C C . VAL B 1 62 ? -2.719 8.234 7.328 1 98.25 62 VAL B C 1
ATOM 1517 O O . VAL B 1 62 ? -2.512 7.098 6.898 1 98.25 62 VAL B O 1
ATOM 1520 N N . SER B 1 63 ? -1.802 8.945 7.867 1 98 63 SER B N 1
ATOM 1521 C CA . SER B 1 63 ? -0.429 8.453 7.898 1 98 63 SER B CA 1
ATOM 1522 C C . SER B 1 63 ? 0.166 8.562 9.297 1 98 63 SER B C 1
ATOM 1524 O O . SER B 1 63 ? -0.06 9.555 10 1 98 63 SER B O 1
ATOM 1526 N N . LEU B 1 64 ? 0.928 7.594 9.711 1 97.38 64 LEU B N 1
ATOM 1527 C CA . LEU B 1 64 ? 1.718 7.617 10.938 1 97.38 64 LEU B CA 1
ATOM 1528 C C . LEU B 1 64 ? 3.207 7.707 10.617 1 97.38 64 LEU B C 1
ATOM 1530 O O . LEU B 1 64 ? 3.693 7.047 9.703 1 97.38 64 LEU B O 1
ATOM 1534 N N . SER B 1 65 ? 3.873 8.508 11.375 1 95.5 65 SER B N 1
ATOM 1535 C CA . SER B 1 65 ? 5.312 8.656 11.188 1 95.5 65 SER B CA 1
ATOM 1536 C C . SER B 1 65 ? 6.082 7.527 11.867 1 95.5 65 SER B C 1
ATOM 1538 O O . SER B 1 65 ? 5.832 7.207 13.023 1 95.5 65 SER B O 1
ATOM 1540 N N . LEU B 1 66 ? 6.996 6.941 11.086 1 94.25 66 LEU B N 1
ATOM 1541 C CA . LEU B 1 66 ? 7.844 5.887 11.641 1 94.25 66 LEU B CA 1
ATOM 1542 C C . LEU B 1 66 ? 9.25 6.41 11.922 1 94.25 66 LEU B C 1
ATOM 1544 O O . LEU B 1 66 ? 10.109 5.66 12.391 1 94.25 66 LEU B O 1
ATOM 1548 N N . GLY B 1 67 ? 9.461 7.656 11.609 1 89.12 67 GLY B N 1
ATOM 1549 C CA . GLY B 1 67 ? 10.742 8.273 11.906 1 89.12 67 GLY B CA 1
ATOM 1550 C C . GLY B 1 67 ? 11.516 8.664 10.656 1 89.12 67 GLY B C 1
ATOM 1551 O O . GLY B 1 67 ? 11.07 8.414 9.539 1 89.12 67 GLY B O 1
ATOM 1552 N N . SER B 1 68 ? 12.703 9.273 10.891 1 89.25 68 SER B N 1
ATOM 1553 C CA . SER B 1 68 ? 13.547 9.766 9.805 1 89.25 68 SER B CA 1
ATOM 1554 C C . SER B 1 68 ? 14.266 8.617 9.102 1 89.25 68 SER B C 1
ATOM 1556 O O . SER B 1 68 ? 14.609 7.617 9.734 1 89.25 68 SER B O 1
ATOM 1558 N N . ILE B 1 69 ? 14.445 8.844 7.715 1 88.75 69 ILE B N 1
ATOM 1559 C CA . ILE B 1 69 ? 15.148 7.801 6.973 1 88.75 69 ILE B CA 1
ATOM 1560 C C . ILE B 1 69 ? 16.422 8.375 6.359 1 88.75 69 ILE B C 1
ATOM 1562 O O . ILE B 1 69 ? 16.859 7.945 5.289 1 88.75 69 ILE B O 1
ATOM 1566 N N . GLU B 1 70 ? 17.125 9.305 6.824 1 81.62 70 GLU B N 1
ATOM 1567 C CA . GLU B 1 70 ? 18.312 9.969 6.297 1 81.62 70 GLU B CA 1
ATOM 1568 C C . GLU B 1 70 ? 19.438 8.969 6.07 1 81.62 70 GLU B C 1
ATOM 1570 O O . GLU B 1 70 ? 20.141 9.039 5.059 1 81.62 70 GLU B O 1
ATOM 1575 N N . GLU B 1 71 ? 19.688 8 6.934 1 84.38 71 GLU B N 1
ATOM 1576 C CA . GLU B 1 71 ? 20.828 7.086 6.832 1 84.38 71 GLU B CA 1
ATOM 1577 C C . GLU B 1 71 ? 20.375 5.695 6.391 1 84.38 71 GLU B C 1
ATOM 1579 O O . GLU B 1 71 ? 21.047 4.703 6.66 1 84.38 71 GLU B O 1
ATOM 1584 N N . VAL B 1 72 ? 19.422 5.742 5.559 1 89.69 72 VAL B N 1
ATOM 1585 C CA . VAL B 1 72 ? 18.875 4.441 5.191 1 89.69 72 VAL B CA 1
ATOM 1586 C C . VAL B 1 72 ? 19.688 3.838 4.055 1 89.69 72 VAL B C 1
ATOM 1588 O O . VAL B 1 72 ? 20.094 4.547 3.129 1 89.69 72 VAL B O 1
ATOM 1591 N N . SER B 1 73 ? 20 2.607 4.105 1 94 73 SER B N 1
ATOM 1592 C CA . SER B 1 73 ? 20.75 1.92 3.064 1 94 73 SER B CA 1
ATOM 1593 C C . SER B 1 73 ? 19.828 1.384 1.974 1 94 73 SER B C 1
ATOM 1595 O O . SER B 1 73 ? 18.609 1.356 2.143 1 94 73 SER B O 1
ATOM 1597 N N . LYS B 1 74 ? 20.5 1.016 0.888 1 93.94 74 LYS B N 1
ATOM 1598 C CA . LYS B 1 74 ? 19.766 0.369 -0.19 1 93.94 74 LYS B CA 1
ATOM 1599 C C . LYS B 1 74 ? 19.078 -0.905 0.3 1 93.94 74 LYS B C 1
ATOM 1601 O O . LYS B 1 74 ? 17.922 -1.165 -0.036 1 93.94 74 LYS B O 1
ATOM 1606 N N . GLU B 1 75 ? 19.766 -1.717 1.022 1 92.06 75 GLU B N 1
ATOM 1607 C CA . GLU B 1 75 ? 19.234 -2.963 1.567 1 92.06 75 GLU B CA 1
ATOM 1608 C C . GLU B 1 75 ? 18.016 -2.703 2.457 1 92.06 75 GLU B C 1
ATOM 1610 O O . GLU B 1 75 ? 17.031 -3.453 2.416 1 92.06 75 GLU B O 1
ATOM 1615 N N . ASP B 1 76 ? 18.109 -1.646 3.207 1 94.69 76 ASP B N 1
ATOM 1616 C CA . ASP B 1 76 ? 16.984 -1.28 4.066 1 94.69 76 ASP B CA 1
ATOM 1617 C C . ASP B 1 76 ? 15.75 -0.941 3.236 1 94.69 76 ASP B C 1
ATOM 1619 O O . ASP B 1 76 ? 14.633 -1.342 3.58 1 94.69 76 ASP B O 1
ATOM 1623 N N . LEU B 1 77 ? 16 -0.187 2.211 1 95.44 77 LEU B N 1
ATOM 1624 C CA . LEU B 1 77 ? 14.898 0.224 1.347 1 95.44 77 LEU B CA 1
ATOM 1625 C C . LEU B 1 77 ? 14.25 -0.985 0.681 1 95.44 77 LEU B C 1
ATOM 1627 O O . LEU B 1 77 ? 13.031 -1.048 0.56 1 95.44 77 LEU B O 1
ATOM 1631 N N . MET B 1 78 ? 15.047 -1.92 0.306 1 93.81 78 MET B N 1
ATOM 1632 C CA . MET B 1 78 ? 14.523 -3.156 -0.266 1 93.81 78 MET B CA 1
ATOM 1633 C C . MET B 1 78 ? 13.664 -3.902 0.75 1 93.81 78 MET B C 1
ATOM 1635 O O . MET B 1 78 ? 12.594 -4.406 0.413 1 93.81 78 MET B O 1
ATOM 1639 N N . ASP B 1 79 ? 14.125 -3.945 1.908 1 94 79 ASP B N 1
ATOM 1640 C CA . ASP B 1 79 ? 13.383 -4.613 2.975 1 94 79 ASP B CA 1
ATOM 1641 C C . ASP B 1 79 ? 12.039 -3.936 3.213 1 94 79 ASP B C 1
ATOM 1643 O O . ASP B 1 79 ? 11.031 -4.609 3.439 1 94 79 ASP B O 1
ATOM 1647 N N . LEU B 1 80 ? 12.055 -2.629 3.205 1 95.88 80 LEU B N 1
ATOM 1648 C CA . LEU B 1 80 ? 10.82 -1.885 3.41 1 95.88 80 LEU B CA 1
ATOM 1649 C C . LEU B 1 80 ? 9.805 -2.207 2.32 1 95.88 80 LEU B C 1
ATOM 1651 O O . LEU B 1 80 ? 8.609 -2.348 2.598 1 95.88 80 LEU B O 1
ATOM 1655 N N . LEU B 1 81 ? 10.297 -2.281 1.129 1 96.62 81 LEU B N 1
ATOM 1656 C CA . LEU B 1 81 ? 9.398 -2.613 0.029 1 96.62 81 LEU B CA 1
ATOM 1657 C C . LEU B 1 81 ? 8.883 -4.039 0.163 1 96.62 81 LEU B C 1
ATOM 1659 O O . LEU B 1 81 ? 7.734 -4.324 -0.191 1 96.62 81 LEU B O 1
ATOM 1663 N N . ILE B 1 82 ? 9.703 -4.949 0.662 1 94.56 82 ILE B N 1
ATOM 1664 C CA . ILE B 1 82 ? 9.25 -6.316 0.893 1 94.56 82 ILE B CA 1
ATOM 1665 C C . ILE B 1 82 ? 8.156 -6.328 1.959 1 94.56 82 ILE B C 1
ATOM 1667 O O . ILE B 1 82 ? 7.109 -6.949 1.773 1 94.56 82 ILE B O 1
ATOM 1671 N N . ILE B 1 83 ? 8.328 -5.605 3.02 1 95.19 83 ILE B N 1
ATOM 1672 C CA . ILE B 1 83 ? 7.367 -5.531 4.113 1 95.19 83 ILE B CA 1
ATOM 1673 C C . ILE B 1 83 ? 6.047 -4.957 3.6 1 95.19 83 ILE B C 1
ATOM 1675 O O . ILE B 1 83 ? 4.973 -5.34 4.066 1 95.19 83 ILE B O 1
ATOM 1679 N N . ASN B 1 84 ? 6.176 -4.031 2.645 1 97 84 ASN B N 1
ATOM 1680 C CA . ASN B 1 84 ? 4.98 -3.412 2.078 1 97 84 ASN B CA 1
ATOM 1681 C C . ASN B 1 84 ? 3.992 -4.461 1.574 1 97 84 ASN B C 1
ATOM 1683 O O . ASN B 1 84 ? 2.779 -4.246 1.618 1 97 84 ASN B O 1
ATOM 1687 N N . GLY B 1 85 ? 4.523 -5.535 1.125 1 95.19 85 GLY B N 1
ATOM 1688 C CA . GLY B 1 85 ? 3.682 -6.609 0.617 1 95.19 85 GLY B CA 1
ATOM 1689 C C . GLY B 1 85 ? 2.887 -7.309 1.703 1 95.19 85 GLY B C 1
ATOM 1690 O O . GLY B 1 85 ? 1.883 -7.965 1.419 1 95.19 85 GLY B O 1
ATOM 1691 N N . ASP B 1 86 ? 3.322 -7.16 2.9 1 95.31 86 ASP B N 1
ATOM 1692 C CA . ASP B 1 86 ? 2.682 -7.855 4.012 1 95.31 86 ASP B CA 1
ATOM 1693 C C . ASP B 1 86 ? 1.575 -7.008 4.629 1 95.31 86 ASP B C 1
ATOM 1695 O O . ASP B 1 86 ? 0.76 -7.508 5.406 1 95.31 86 ASP B O 1
ATOM 1699 N N . LEU B 1 87 ? 1.547 -5.77 4.293 1 97.62 87 LEU B N 1
ATOM 1700 C CA . LEU B 1 87 ? 0.614 -4.852 4.938 1 97.62 87 LEU B CA 1
ATOM 1701 C C . LEU B 1 87 ? -0.795 -5.027 4.379 1 97.62 87 LEU B C 1
ATOM 1703 O O . LEU B 1 87 ? -0.964 -5.371 3.207 1 97.62 87 LEU B O 1
ATOM 1707 N N . LEU B 1 88 ? -1.779 -4.84 5.219 1 98.25 88 LEU B N 1
ATOM 1708 C CA . LEU B 1 88 ? -3.186 -4.938 4.848 1 98.25 88 LEU B CA 1
ATOM 1709 C C . LEU B 1 88 ? -3.855 -3.568 4.879 1 98.25 88 LEU B C 1
ATOM 1711 O O . LEU B 1 88 ? -4.027 -2.982 5.949 1 98.25 88 LEU B O 1
ATOM 1715 N N . GLY B 1 89 ? -4.266 -3.121 3.732 1 96.12 89 GLY B N 1
ATOM 1716 C CA . GLY B 1 89 ? -4.922 -1.826 3.654 1 96.12 89 GLY B CA 1
ATOM 1717 C C . GLY B 1 89 ? -4.012 -0.67 4.02 1 96.12 89 GLY B C 1
ATOM 1718 O O . GLY B 1 89 ? -4.48 0.396 4.422 1 96.12 89 GLY B O 1
ATOM 1719 N N . ALA B 1 90 ? -2.746 -0.916 3.994 1 98 90 ALA B N 1
ATOM 1720 C CA . ALA B 1 90 ? -1.74 0.082 4.352 1 98 90 ALA B CA 1
ATOM 1721 C C . ALA B 1 90 ? -0.537 0.007 3.416 1 98 90 ALA B C 1
ATOM 1723 O O . ALA B 1 90 ? -0.396 -0.95 2.65 1 98 90 ALA B O 1
ATOM 1724 N N . SER B 1 91 ? 0.242 1.026 3.418 1 98.25 91 SER B N 1
ATOM 1725 C CA . SER B 1 91 ? 1.466 1.055 2.623 1 98.25 91 SER B CA 1
ATOM 1726 C C . SER B 1 91 ? 2.533 1.921 3.283 1 98.25 91 SER B C 1
ATOM 1728 O O . SER B 1 91 ? 2.215 2.828 4.055 1 98.25 91 SER B O 1
ATOM 1730 N N . LEU B 1 92 ? 3.738 1.583 2.982 1 98.31 92 LEU B N 1
ATOM 1731 C CA . LEU B 1 92 ? 4.867 2.412 3.389 1 98.31 92 LEU B CA 1
ATOM 1732 C C . LEU B 1 92 ? 5.199 3.445 2.316 1 98.31 92 LEU B C 1
ATOM 1734 O O . LEU B 1 92 ? 5.16 3.141 1.122 1 98.31 92 LEU B O 1
ATOM 1738 N N . THR B 1 93 ? 5.465 4.594 2.762 1 97.56 93 THR B N 1
ATOM 1739 C CA . THR B 1 93 ? 5.875 5.652 1.845 1 97.56 93 THR B CA 1
ATOM 1740 C C . THR B 1 93 ? 6.914 6.559 2.496 1 97.56 93 THR B C 1
ATOM 1742 O O . THR B 1 93 ? 7.117 6.508 3.711 1 97.56 93 THR B O 1
ATOM 1745 N N . ILE B 1 94 ? 7.633 7.277 1.686 1 95.12 94 ILE B N 1
ATOM 1746 C CA . ILE B 1 94 ? 8.555 8.312 2.137 1 95.12 94 ILE B CA 1
ATOM 1747 C C . ILE B 1 94 ? 8.031 9.688 1.711 1 95.12 94 ILE B C 1
ATOM 1749 O O . ILE B 1 94 ? 7.535 9.844 0.595 1 95.12 94 ILE B O 1
ATOM 1753 N N . THR B 1 95 ? 8.094 10.586 2.676 1 89.88 95 THR B N 1
ATOM 1754 C CA . THR B 1 95 ? 7.691 11.945 2.312 1 89.88 95 THR B CA 1
ATOM 1755 C C . THR B 1 95 ? 8.594 12.508 1.222 1 89.88 95 THR B C 1
ATOM 1757 O O . THR B 1 95 ? 9.812 12.281 1.241 1 89.88 95 THR B O 1
ATOM 1760 N N . PRO B 1 96 ? 7.848 13.148 0.289 1 78.81 96 PRO B N 1
ATOM 1761 C CA . PRO B 1 96 ? 8.703 13.766 -0.728 1 78.81 96 PRO B CA 1
ATOM 1762 C C . PRO B 1 96 ? 9.664 14.797 -0.144 1 78.81 96 PRO B C 1
ATOM 1764 O O . PRO B 1 96 ? 9.375 15.391 0.897 1 78.81 96 PRO B O 1
ATOM 1767 N N . PRO B 1 97 ? 10.828 14.875 -0.708 1 66.12 97 PRO B N 1
ATOM 1768 C CA . PRO B 1 97 ? 11.789 15.852 -0.186 1 66.12 97 PRO B CA 1
ATOM 1769 C C . PRO B 1 97 ? 11.281 17.281 -0.282 1 66.12 97 PRO B C 1
ATOM 1771 O O . PRO B 1 97 ? 10.648 17.656 -1.276 1 66.12 97 PRO B O 1
ATOM 1774 N N . LEU B 1 98 ? 10.906 17.828 0.827 1 58.03 98 LEU B N 1
ATOM 1775 C CA . LEU B 1 98 ? 10.523 19.234 0.803 1 58.03 98 LEU B CA 1
ATOM 1776 C C . LEU B 1 98 ? 11.758 20.141 0.772 1 58.03 98 LEU B C 1
ATOM 1778 O O . LEU B 1 98 ? 12.211 20.609 1.817 1 58.03 98 LEU B O 1
ATOM 1782 N N . GLY B 1 99 ? 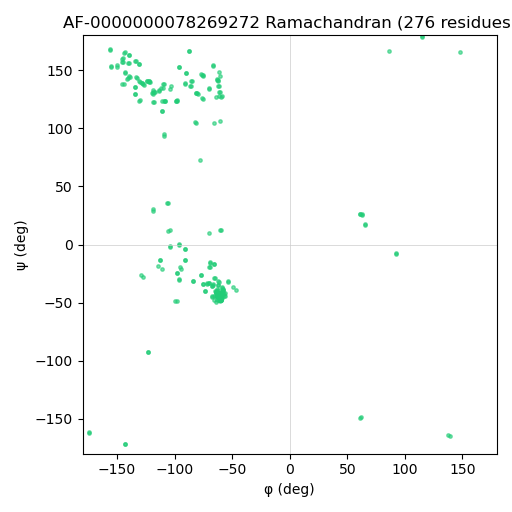12.492 20.219 -0.404 1 53.62 99 GLY B N 1
ATOM 1783 C CA . GLY B 1 99 ? 13.656 21.078 -0.566 1 53.62 99 GLY B CA 1
ATOM 1784 C C . GLY B 1 99 ? 14.945 20.422 -0.094 1 53.62 99 GLY B C 1
ATOM 1785 O O . GLY B 1 99 ? 14.953 19.25 0.281 1 53.62 99 GLY B O 1
ATOM 1786 N N . GLU B 1 100 ? 16.203 21 -0.443 1 53.28 100 GLU B N 1
ATOM 1787 C CA . GLU B 1 100 ? 17.562 20.516 -0.181 1 53.28 100 GLU B CA 1
ATOM 1788 C C . GLU B 1 100 ? 17.734 20.141 1.289 1 53.28 100 GLU B C 1
ATOM 1790 O O . GLU B 1 100 ? 18.5 19.234 1.614 1 53.28 100 GLU B O 1
ATOM 1795 N N . GLU B 1 101 ? 17.156 20.844 2.105 1 54.34 101 GLU B N 1
ATOM 1796 C CA . GLU B 1 101 ? 17.516 20.703 3.514 1 54.34 101 GLU B CA 1
ATOM 1797 C C . GLU B 1 101 ? 16.438 19.953 4.293 1 54.34 101 GLU B C 1
ATOM 1799 O O . GLU B 1 101 ? 16.562 19.781 5.508 1 54.34 101 GLU B O 1
ATOM 1804 N N . GLN B 1 102 ? 15.477 19.328 3.537 1 64.44 102 GLN B N 1
ATOM 1805 C CA . GLN B 1 102 ? 14.445 18.844 4.441 1 64.44 102 GLN B CA 1
ATOM 1806 C C . GLN B 1 102 ? 14.555 17.328 4.648 1 64.44 102 GLN B C 1
ATOM 1808 O O . GLN B 1 102 ? 14.922 16.594 3.727 1 64.44 102 GLN B O 1
ATOM 1813 N N . GLU B 1 103 ? 14.484 16.875 5.801 1 78.94 103 GLU B N 1
ATOM 1814 C CA . GLU B 1 103 ? 14.531 15.516 6.32 1 78.94 103 GLU B CA 1
ATOM 1815 C C . GLU B 1 103 ? 13.383 14.672 5.766 1 78.94 103 GLU B C 1
ATOM 1817 O O . GLU B 1 103 ? 12.266 15.172 5.586 1 78.94 103 GLU B O 1
ATOM 1822 N N . GLU B 1 104 ? 13.781 13.492 5.199 1 87.62 104 GLU B N 1
ATOM 1823 C CA . GLU B 1 104 ? 12.773 12.547 4.738 1 87.62 104 GLU B CA 1
ATOM 1824 C C . GLU B 1 104 ? 12.312 11.633 5.871 1 87.62 104 GLU B C 1
ATOM 1826 O O . GLU B 1 104 ? 13.117 11.234 6.719 1 87.62 104 GLU B O 1
ATOM 1831 N N . PHE B 1 105 ? 11 11.383 5.836 1 91.69 105 PHE B N 1
ATOM 1832 C CA . PHE B 1 105 ? 10.43 10.531 6.871 1 91.69 105 PHE B CA 1
ATOM 1833 C C . PHE B 1 105 ? 9.742 9.32 6.258 1 91.69 105 PHE B C 1
ATOM 1835 O O . PHE B 1 105 ? 9.102 9.422 5.211 1 91.69 105 PHE B O 1
ATOM 1842 N N . LEU B 1 106 ? 9.953 8.234 6.949 1 95.88 106 LEU B N 1
ATOM 1843 C CA . LEU B 1 106 ? 9.172 7.035 6.637 1 95.88 106 LEU B CA 1
ATOM 1844 C C . LEU B 1 106 ? 7.785 7.113 7.266 1 95.88 106 LEU B C 1
ATOM 1846 O O . LEU B 1 106 ? 7.648 7.473 8.438 1 95.88 106 LEU B O 1
ATOM 1850 N N . MET B 1 107 ? 6.77 6.852 6.402 1 97.25 107 MET B N 1
ATOM 1851 C CA . MET B 1 107 ? 5.387 6.883 6.871 1 97.25 107 MET B CA 1
ATOM 1852 C C . MET B 1 107 ? 4.699 5.543 6.633 1 97.25 107 MET B C 1
ATOM 1854 O O . MET B 1 107 ? 4.969 4.875 5.633 1 97.25 107 MET B O 1
ATOM 1858 N N . LEU B 1 108 ? 3.918 5.086 7.516 1 98.25 108 LEU B N 1
ATOM 1859 C CA . LEU B 1 108 ? 2.912 4.051 7.316 1 98.25 108 LEU B CA 1
ATOM 1860 C C . LEU B 1 108 ? 1.531 4.664 7.109 1 98.25 108 LEU B C 1
ATOM 1862 O O . LEU B 1 108 ? 1.062 5.441 7.945 1 98.25 108 LEU B O 1
ATOM 1866 N N . GLN B 1 109 ? 0.853 4.328 5.918 1 98.44 109 GLN B N 1
ATOM 1867 C CA . GLN B 1 109 ? -0.353 5.105 5.641 1 98.44 109 GLN B CA 1
ATOM 1868 C C . GLN B 1 109 ? -1.46 4.219 5.078 1 98.44 109 GLN B C 1
ATOM 1870 O O . GLN B 1 109 ? -1.197 3.109 4.609 1 98.44 109 GLN B O 1
ATOM 1875 N N . THR B 1 110 ? -2.674 4.672 5.242 1 98.5 110 THR B N 1
ATOM 1876 C CA . THR B 1 110 ? -3.848 4.191 4.52 1 98.5 110 THR B CA 1
ATOM 1877 C C . THR B 1 110 ? -4.484 5.316 3.713 1 98.5 110 THR B C 1
ATOM 1879 O O . THR B 1 110 ? -4.613 6.445 4.199 1 98.5 110 THR B O 1
ATOM 1882 N N . LYS B 1 111 ? -4.766 5.094 2.457 1 98.56 111 LYS B N 1
ATOM 1883 C CA . LYS B 1 111 ? -5.422 6.043 1.562 1 98.56 111 LYS B CA 1
ATOM 1884 C C . LYS B 1 111 ? -6.754 5.492 1.062 1 98.56 111 LYS B C 1
ATOM 1886 O O . LYS B 1 111 ? -6.848 4.32 0.693 1 98.56 111 LYS B O 1
ATOM 1891 N N . PHE B 1 112 ? -7.801 6.242 1.136 1 98 112 PHE B N 1
ATOM 1892 C CA . PHE B 1 112 ? -9.125 5.832 0.673 1 98 112 PHE B CA 1
ATOM 1893 C C . PHE B 1 112 ? -9.867 7.008 0.055 1 98 112 PHE B C 1
ATOM 1895 O O . PHE B 1 112 ? -9.43 8.156 0.162 1 98 112 PHE B O 1
ATOM 1902 N N . VAL B 1 113 ? -10.945 6.742 -0.663 1 98.06 113 VAL B N 1
ATOM 1903 C CA . VAL B 1 113 ? -11.727 7.785 -1.321 1 98.06 113 VAL B CA 1
ATOM 1904 C C . VAL B 1 113 ? -12.336 8.719 -0.273 1 98.06 113 VAL B C 1
ATOM 1906 O O . VAL B 1 113 ? -12.836 8.258 0.756 1 98.06 113 VAL B O 1
ATOM 1909 N N . ALA B 1 114 ? -12.359 9.969 -0.586 1 98.06 114 ALA B N 1
ATOM 1910 C CA . ALA B 1 114 ? -12.75 11 0.378 1 98.06 114 ALA B CA 1
ATOM 1911 C C . ALA B 1 114 ? -14.18 10.789 0.852 1 98.06 114 ALA B C 1
ATOM 1913 O O . ALA B 1 114 ? -14.508 11.055 2.014 1 98.06 114 ALA B O 1
ATOM 1914 N N . SER B 1 115 ? -14.992 10.281 0.008 1 97.06 115 SER B N 1
ATOM 1915 C CA . SER B 1 115 ? -16.406 10.117 0.339 1 97.06 115 SER B CA 1
ATOM 1916 C C . SER B 1 115 ? -16.594 9.102 1.46 1 97.06 115 SER B C 1
ATOM 1918 O O . SER B 1 115 ? -17.641 9.062 2.102 1 97.06 115 SER B O 1
ATOM 1920 N N . ASP B 1 116 ? -15.617 8.289 1.755 1 96.94 116 ASP B N 1
ATOM 1921 C CA . ASP B 1 116 ? -15.719 7.258 2.785 1 96.94 116 ASP B CA 1
ATOM 1922 C C . ASP B 1 116 ? -15.266 7.789 4.141 1 96.94 116 ASP B C 1
ATOM 1924 O O . ASP B 1 116 ? -15.414 7.113 5.16 1 96.94 116 ASP B O 1
ATOM 1928 N N . PHE B 1 117 ? -14.789 9.031 4.164 1 97.94 117 PHE B N 1
ATOM 1929 C CA . PHE B 1 117 ? -14.219 9.555 5.398 1 97.94 117 PHE B CA 1
ATOM 1930 C C . PHE B 1 117 ? -15.312 9.789 6.438 1 97.94 117 PHE B C 1
ATOM 1932 O O . PHE B 1 117 ? -16.375 10.312 6.117 1 97.94 117 PHE B O 1
ATOM 1939 N N . SER B 1 118 ? -15.023 9.375 7.566 1 96.12 118 SER B N 1
ATOM 1940 C CA . SER B 1 118 ? -15.805 9.602 8.773 1 96.12 118 SER B CA 1
ATOM 1941 C C . SER B 1 118 ? -14.945 9.484 10.023 1 96.12 118 SER B C 1
ATOM 1943 O O . SER B 1 118 ? -13.789 9.055 9.945 1 96.12 118 SER B O 1
ATOM 1945 N N . GLU B 1 119 ? -15.531 9.93 11.133 1 95.94 119 GLU B N 1
ATOM 1946 C CA . GLU B 1 119 ? -14.82 9.75 12.398 1 95.94 119 GLU B CA 1
ATOM 1947 C C . GLU B 1 119 ? -14.492 8.273 12.633 1 95.94 119 GLU B C 1
ATOM 1949 O O . GLU B 1 119 ? -13.383 7.945 13.062 1 95.94 119 GLU B O 1
ATOM 1954 N N . ASP B 1 120 ? -15.438 7.434 12.336 1 97 120 ASP B N 1
ATOM 1955 C CA . ASP B 1 120 ? -15.242 5.992 12.484 1 97 120 ASP B CA 1
ATOM 1956 C C . ASP B 1 120 ? -14.125 5.496 11.578 1 97 120 ASP B C 1
ATOM 1958 O O . ASP B 1 120 ? -13.273 4.715 12.008 1 97 120 ASP B O 1
ATOM 1962 N N . MET B 1 121 ? -14.133 5.941 10.367 1 97.38 121 MET B N 1
ATOM 1963 C CA . MET B 1 121 ? -13.109 5.523 9.414 1 97.38 121 MET B CA 1
ATOM 1964 C C . MET B 1 121 ? -11.727 6.004 9.844 1 97.38 121 MET B C 1
ATOM 1966 O O . MET B 1 121 ? -10.742 5.277 9.703 1 97.38 121 MET B O 1
ATOM 1970 N N . PHE B 1 122 ? -11.656 7.25 10.367 1 97.5 122 PHE B N 1
ATOM 1971 C CA . PHE B 1 122 ? -10.391 7.766 10.875 1 97.5 122 PHE B CA 1
ATOM 1972 C C . PHE B 1 122 ? -9.867 6.895 12.008 1 97.5 122 PHE B C 1
ATOM 1974 O O . PHE B 1 122 ? -8.719 6.449 11.977 1 97.5 122 PHE B O 1
ATOM 1981 N N . ASN B 1 123 ? -10.719 6.574 12.945 1 96.75 123 ASN B N 1
ATOM 1982 C CA . ASN B 1 123 ? -10.328 5.777 14.109 1 96.75 123 ASN B CA 1
ATOM 1983 C C . ASN B 1 123 ? -9.898 4.367 13.703 1 96.75 123 ASN B C 1
ATOM 1985 O O . ASN B 1 123 ? -8.914 3.846 14.211 1 96.75 123 ASN B O 1
ATOM 1989 N N . LYS B 1 124 ? -10.609 3.781 12.797 1 97.56 124 LYS B N 1
ATOM 1990 C CA . LYS B 1 124 ? -10.273 2.451 12.297 1 97.56 124 LYS B CA 1
ATOM 1991 C C . LYS B 1 124 ? -8.914 2.459 11.594 1 97.56 124 LYS B C 1
ATOM 1993 O O . LYS B 1 124 ? -8.125 1.526 11.75 1 97.56 124 LYS B O 1
ATOM 1998 N N . SER B 1 125 ? -8.734 3.496 10.828 1 97.88 125 SER B N 1
ATOM 1999 C CA . SER B 1 125 ? -7.465 3.623 10.125 1 97.88 125 SER B CA 1
ATOM 2000 C C . SER B 1 125 ? -6.297 3.729 11.102 1 97.88 125 SER B C 1
ATOM 2002 O O . SER B 1 125 ? -5.301 3.018 10.961 1 97.88 125 SER B O 1
ATOM 2004 N N . VAL B 1 126 ? -6.441 4.574 12.07 1 97.19 126 VAL B N 1
ATOM 2005 C CA . VAL B 1 126 ? -5.395 4.773 13.062 1 97.19 126 VAL B CA 1
ATOM 2006 C C . VAL B 1 126 ? -5.129 3.463 13.805 1 97.19 126 VAL B C 1
ATOM 2008 O O . VAL B 1 126 ? -3.979 3.047 13.953 1 97.19 126 VAL B O 1
ATOM 2011 N N . THR B 1 127 ? -6.184 2.812 14.258 1 96.75 127 THR B N 1
ATOM 2012 C CA . THR B 1 127 ? -6.051 1.555 14.992 1 96.75 127 THR B CA 1
ATOM 2013 C C . THR B 1 127 ? -5.355 0.503 14.133 1 96.75 127 THR B C 1
ATOM 2015 O O . THR B 1 127 ? -4.449 -0.191 14.602 1 96.75 127 THR B O 1
ATOM 2018 N N . SER B 1 128 ? -5.785 0.407 12.922 1 97.38 128 SER B N 1
ATOM 2019 C CA . SER B 1 128 ? -5.184 -0.556 12 1 97.38 128 SER B CA 1
ATOM 2020 C C . SER B 1 128 ? -3.703 -0.268 11.789 1 97.38 128 SER B C 1
ATOM 2022 O O . SER B 1 128 ? -2.875 -1.181 11.836 1 97.38 128 SER B O 1
ATOM 2024 N N . LEU B 1 129 ? -3.385 0.962 11.531 1 97.81 129 LEU B N 1
ATOM 2025 C CA . LEU B 1 129 ? -1.998 1.347 11.305 1 97.81 129 LEU B CA 1
ATOM 2026 C C . LEU B 1 129 ? -1.143 1.068 12.531 1 97.81 129 LEU B C 1
ATOM 2028 O O . LEU B 1 129 ? -0.05 0.507 12.422 1 97.81 129 LEU B O 1
ATOM 2032 N N . MET B 1 130 ? -1.647 1.414 13.688 1 96.38 130 MET B N 1
ATOM 2033 C CA . MET B 1 130 ? -0.904 1.185 14.922 1 96.38 130 MET B CA 1
ATOM 2034 C C . MET B 1 130 ? -0.684 -0.307 15.156 1 96.38 130 MET B C 1
ATOM 2036 O O . MET B 1 130 ? 0.386 -0.717 15.609 1 96.38 130 MET B O 1
ATOM 2040 N N . THR B 1 131 ? -1.711 -1.078 14.922 1 96.44 131 THR B N 1
ATOM 2041 C CA . THR B 1 131 ? -1.596 -2.523 15.078 1 96.44 131 THR B CA 1
ATOM 2042 C C . THR B 1 131 ? -0.519 -3.084 14.156 1 96.44 131 THR B C 1
ATOM 2044 O O . THR B 1 131 ? 0.342 -3.852 14.594 1 96.44 131 THR B O 1
ATOM 2047 N N . GLN B 1 132 ? -0.554 -2.686 12.922 1 96.5 132 GLN B N 1
ATOM 2048 C CA . GLN B 1 132 ? 0.399 -3.217 11.953 1 96.5 132 GLN B CA 1
ATOM 2049 C C . GLN B 1 132 ? 1.808 -2.695 12.227 1 96.5 132 GLN B C 1
ATOM 2051 O O . GLN B 1 132 ? 2.791 -3.404 12.008 1 96.5 132 GLN B O 1
ATOM 2056 N N . MET B 1 133 ? 1.878 -1.495 12.703 1 94.81 133 MET B N 1
ATOM 2057 C CA . MET B 1 133 ? 3.164 -0.982 13.164 1 94.81 133 MET B CA 1
ATOM 2058 C C . MET B 1 133 ? 3.762 -1.889 14.234 1 94.81 133 MET B C 1
ATOM 2060 O O . MET B 1 133 ? 4.949 -2.215 14.188 1 94.81 133 MET B O 1
ATOM 2064 N N . SER B 1 134 ? 2.951 -2.289 15.133 1 94.06 134 SER B N 1
ATOM 2065 C CA . SER B 1 134 ? 3.396 -3.156 16.219 1 94.06 134 SER B CA 1
ATOM 2066 C C . SER B 1 134 ? 3.791 -4.535 15.695 1 94.06 134 SER B C 1
ATOM 2068 O O . SER B 1 134 ? 4.746 -5.141 16.188 1 94.06 134 SER B O 1
ATOM 2070 N N . ILE B 1 135 ? 3.121 -5.008 14.727 1 94.25 135 ILE B N 1
ATOM 2071 C CA . ILE B 1 135 ? 3.35 -6.344 14.195 1 94.25 135 ILE B CA 1
ATOM 2072 C C . ILE B 1 135 ? 4.648 -6.363 13.391 1 94.25 135 ILE B C 1
ATOM 2074 O O . ILE B 1 135 ? 5.457 -7.281 13.523 1 94.25 135 ILE B O 1
ATOM 2078 N N . PHE B 1 136 ? 4.91 -5.277 12.609 1 92.5 136 PHE B N 1
ATOM 2079 C CA . PHE B 1 136 ? 5.93 -5.414 11.578 1 92.5 136 PHE B CA 1
ATOM 2080 C C . PHE B 1 136 ? 7.145 -4.551 11.898 1 92.5 136 PHE B C 1
ATOM 2082 O O . PHE B 1 136 ? 8.219 -4.738 11.312 1 92.5 136 PHE B O 1
ATOM 2089 N N . PHE B 1 137 ? 7.027 -3.658 12.82 1 87.81 137 PHE B N 1
ATOM 2090 C CA . PHE B 1 137 ? 8.148 -2.754 13.031 1 87.81 137 PHE B CA 1
ATOM 2091 C C . PHE B 1 137 ? 8.562 -2.736 14.5 1 87.81 137 PHE B C 1
ATOM 2093 O O . PHE B 1 137 ? 9.641 -2.248 14.844 1 87.81 137 PHE B O 1
ATOM 2100 N N . GLU B 1 138 ? 7.73 -2.98 15.328 1 74.5 138 GLU B N 1
ATOM 2101 C CA . GLU B 1 138 ? 8.125 -2.957 16.734 1 74.5 138 GLU B CA 1
ATOM 2102 C C . GLU B 1 138 ? 8.422 -4.363 17.25 1 74.5 138 GLU B C 1
ATOM 2104 O O . GLU B 1 138 ? 9.086 -4.527 18.281 1 74.5 138 GLU B O 1
ATOM 2109 N N . ALA B 1 139 ? 7.855 -5.5 16.641 1 55.97 139 ALA B N 1
ATOM 2110 C CA . ALA B 1 139 ? 8.055 -6.824 17.219 1 55.97 139 ALA B CA 1
ATOM 2111 C C . ALA B 1 139 ? 9.539 -7.188 17.266 1 55.97 139 ALA B C 1
ATOM 2113 O O . ALA B 1 139 ? 9.898 -8.305 17.641 1 55.97 139 ALA B O 1
ATOM 2114 N N . GLU B 1 140 ? 10.633 -6.223 17.047 1 41.34 140 GLU B N 1
ATOM 2115 C CA . GLU B 1 140 ? 11.93 -6.797 17.391 1 41.34 140 GLU B CA 1
ATOM 2116 C C . GLU B 1 140 ? 12.086 -6.926 18.906 1 41.34 140 GLU B C 1
ATOM 2118 O O . GLU B 1 140 ? 11.57 -6.102 19.656 1 41.34 140 GLU B O 1
#

Radius of gyration: 19.0 Å; Cα contacts (8 Å, |Δi|>4): 530; chains: 2; bounding box: 38×51×47 Å

pLDDT: mean 92.27, std 10.06, range [40.78, 98.56]

Organism: Desulfomicrobium norvegicum (strain DSM 1741 / NCIMB 8310) (NCBI:txid52561)

Solvent-accessible surface area (backbone atoms only — not comparable to full-atom values): 15082 Å² total; per-residue (Å²): 135,65,54,50,66,49,44,52,55,50,50,54,42,45,61,70,73,31,73,42,69,45,81,71,39,75,64,36,88,62,26,31,32,30,39,37,27,48,72,95,82,42,40,31,38,42,35,38,36,31,40,76,92,67,77,63,50,43,28,32,34,48,34,36,59,73,42,75,50,81,86,61,48,58,68,54,51,52,49,50,28,34,52,25,63,72,39,72,71,36,30,50,23,36,51,73,68,87,48,97,85,47,82,34,33,34,31,46,30,33,48,44,55,41,88,68,66,41,66,67,48,51,52,51,49,52,52,50,51,53,52,50,43,44,62,76,69,52,68,116,135,64,54,49,65,49,46,52,55,51,50,55,42,45,60,72,73,30,75,42,70,45,84,72,38,75,66,36,88,63,26,31,33,28,38,37,26,49,71,95,83,42,39,33,37,42,35,38,36,31,39,75,93,66,78,63,50,43,29,33,34,47,33,36,58,73,44,76,49,84,87,62,47,56,69,54,51,52,48,51,29,34,51,25,62,72,40,72,71,35,31,50,22,36,50,70,67,65,61,96,83,38,80,36,33,35,28,45,30,35,46,44,54,42,89,68,66,43,65,67,48,51,52,50,49,52,52,51,51,53,50,49,42,44,61,75,67,52,66,116

Secondary structure (DSSP, 8-state):
--HHHHHHHHHHHHHHHSSEEEEEE---SSEEEEEEEETTTEEEEEEEE--TTTT-S-EEEEEEEEEE-TT--HHHHHHHHHHHTT-SS-EEEE---SSTTPPPEEEEEEEEEGGG--HHHHHHHHHHHHHHHIIIII--/--HHHHHHHHHHHHHHHSSEEEEEE---SSEEEEEEEETTTEEEEEEEE--TTTT-S-EEEEEEEEEE-TT--HHHHHHHHHHHTT-SS-EEEE----STTPPPEEEEEEEEEGGG--HHHHHHHHHHHHHHHIIIII--

Nearest PDB structures (foldseek):
  6vu7-assembly1_D  TM=6.368E-01  e=2.300E-03  Escherichia coli 55989
  6vu7-assembly1_A  TM=6.683E-01  e=9.268E-03  Escherichia coli 55989
  5fr7-assembly1_B  TM=5.744E-01  e=1.563E-02  Erwinia amylovora CFBP1430
  1frs-assembly1_A  TM=2.793E-01  e=2.013E-01  Enterobacteria phage fr
  3q6u-assembly1_A  TM=2.833E-01  e=2.054E+00  Homo sapiens

Sequence (280 aa):
MDLIKFAEEMETVLKAAATESELVSPASEDGAIWGFELGEDASGFLSLESNQGTLDVPTVTVSLSLGSIEEVSKEDLMDLLIINGDLLGASLTITPPLGEEQEEFLMLQTKFVASDFSEDMFNKSVTSLMTQMSIFFEAEMDLIKFAEEMETVLKAAATESELVSPASEDGAIWGFELGEDASGFLSLESNQGTLDVPTVTVSLSLGSIEEVSKEDLMDLLIINGDLLGASLTITPPLGEEQEEFLMLQTKFVASDFSEDMFNKSVTSLMTQMSIFFEAE